Protein 3P5N (pdb70)

Foldseek 3Di:
DVVVLVVLLVVLLVVLLVQLPVWDADPPFDVLLTATLSLLSLLVLCVVDNVVSSLSNLLSSLVSCCVPVPLCNQSSVLSSQLSSQLSVQLCVFCVDPDHDVRNLVSLVVSLVRSLVVSLVVCVVRVVVVVVSHVVNSVSVNVSSNCNSVVSSVVSVVVVVVCVPVVPD/DVVVLVVLLVVLLVVLLVQLPVWDADPPFDVLLTATLSLLSLLVLCVVDNVVSSLSNLLSSLVSCCVPVPLCNQSSVLSSLLSSQLSVQLCVFCVDPDHDVRNLVSLVVSLVRSLVVSLVVCVVRVVVVVVSHVVNSVSVNVSSNCNSVVSSVVSVVVVVVCVVVVPD

CATH classification: 1.10.1760.20

B-factor: mean 142.7, std 32.67, range [78.7, 247.48]

Solvent-accessible surface area: 16972 Å² total; per-residue (Å²): 109,122,53,129,49,8,46,57,0,0,32,29,0,0,41,0,0,32,38,4,85,96,81,88,64,28,82,210,29,27,89,79,24,36,14,10,58,0,5,6,5,1,3,40,0,0,16,91,65,17,32,83,0,0,40,11,0,0,53,0,0,6,69,1,16,77,104,109,33,94,61,41,56,18,20,14,107,28,30,35,40,3,4,10,20,4,1,79,30,0,64,49,44,48,130,104,143,185,54,96,185,13,10,80,51,0,3,98,70,0,15,89,35,1,15,99,49,12,22,106,69,8,99,165,30,31,88,70,47,193,64,63,81,96,141,62,23,72,6,0,48,45,16,1,80,61,6,0,84,42,2,10,88,40,0,52,86,77,69,129,107,96,28,77,179,132,141,76,111,122,50,130,51,7,42,55,0,0,29,30,0,0,40,0,0,31,39,5,86,98,82,89,66,28,82,210,29,28,90,82,25,36,14,10,57,0,5,5,5,2,2,41,0,0,16,92,67,18,33,84,0,0,39,13,0,0,54,0,0,5,70,1,16,79,105,112,33,95,60,40,56,19,21,14,108,26,31,35,38,4,4,10,20,4,1,79,28,0,64,49,44,48,131,102,144,186,54,96,186,13,10,81,51,0,3,96,68,0,15,91,35,1,14,100,49,12,21,105,67,8,97,164,28,31,87,69,46,192,66,63,82,96,140,62,24,73,7,0,50,46,15,2,78,61,6,0,81,42,2,10,88,40,0,53,86,77,68,131,107,97,28,76,177,134,143,76

Radius of gyration: 22.55 Å; Cα contacts (8 Å, |Δi|>4): 469; chains: 2; bounding box: 43×51×61 Å

Structure (mmCIF, N/CA/C/O backbone):
data_3P5N
#
_entry.id   3P5N
#
_cell.length_a   50.434
_cell.length_b   94.244
_cell.length_c   115.402
_cell.angle_alpha   90.000
_cell.angle_beta   90.000
_cell.angle_gamma   90.000
#
_symmetry.space_group_name_H-M   'P 21 21 21'
#
loop_
_entity.id
_entity.type
_entity.pdbx_description
1 polymer 'Riboflavin uptake protein'
2 non-polymer RIBOFLAVIN
#
loop_
_atom_site.group_PDB
_atom_site.id
_atom_site.type_symbol
_atom_site.label_atom_id
_atom_site.label_alt_id
_atom_site.label_comp_id
_atom_site.label_asym_id
_atom_site.label_entity_id
_atom_site.label_seq_id
_atom_site.pdbx_PDB_ins_code
_atom_site.Cartn_x
_atom_site.Cartn_y
_atom_site.Cartn_z
_atom_site.occupancy
_atom_site.B_iso_or_equiv
_atom_site.auth_seq_id
_atom_site.auth_comp_id
_atom_site.auth_asym_id
_atom_site.auth_atom_id
_atom_site.pdbx_PDB_model_num
ATOM 1 N N . GLN A 1 10 ? -10.184 -3.901 64.747 1.00 178.60 10 GLN A N 1
ATOM 2 C CA . GLN A 1 10 ? -10.316 -4.532 66.054 1.00 179.97 10 GLN A CA 1
ATOM 3 C C . GLN A 1 10 ? -9.138 -5.460 66.263 1.00 172.57 10 GLN A C 1
ATOM 4 O O . GLN A 1 10 ? -8.171 -5.117 66.945 1.00 166.72 10 GLN A O 1
ATOM 10 N N . GLN A 1 11 ? -9.225 -6.636 65.657 1.00 181.67 11 GLN A N 1
ATOM 11 C CA . GLN A 1 11 ? -8.080 -7.517 65.520 1.00 182.89 11 GLN A CA 1
ATOM 12 C C . GLN A 1 11 ? -6.977 -6.698 64.865 1.00 171.25 11 GLN A C 1
ATOM 13 O O . GLN A 1 11 ? -5.803 -6.781 65.236 1.00 156.04 11 GLN A O 1
ATOM 19 N N . ASN A 1 12 ? -7.377 -5.873 63.902 1.00 178.14 12 ASN A N 1
ATOM 20 C CA . ASN A 1 12 ? -6.442 -5.004 63.199 1.00 170.03 12 ASN A CA 1
ATOM 21 C C . ASN A 1 12 ? -5.903 -3.870 64.059 1.00 163.29 12 ASN A C 1
ATOM 22 O O . ASN A 1 12 ? -4.752 -3.482 63.908 1.00 159.70 12 ASN A O 1
ATOM 27 N N . LYS A 1 13 ? -6.721 -3.363 64.975 1.00 167.11 13 LYS A N 1
ATOM 28 C CA . LYS A 1 13 ? -6.269 -2.340 65.918 1.00 162.53 13 LYS A CA 1
ATOM 29 C C . LYS A 1 13 ? -5.173 -2.886 66.828 1.00 149.85 13 LYS A C 1
ATOM 30 O O . LYS A 1 13 ? -4.139 -2.237 67.043 1.00 139.92 13 LYS A O 1
ATOM 36 N N . ARG A 1 14 ? -5.398 -4.088 67.350 1.00 155.46 14 ARG A N 1
ATOM 37 C CA . ARG A 1 14 ? -4.386 -4.766 68.150 1.00 151.60 14 ARG A CA 1
ATOM 38 C C . ARG A 1 14 ? -3.119 -4.963 67.341 1.00 143.79 14 ARG A C 1
ATOM 39 O O . ARG A 1 14 ? -2.011 -4.739 67.827 1.00 135.81 14 ARG A O 1
ATOM 47 N N . LEU A 1 15 ? -3.289 -5.406 66.104 1.00 144.07 15 LEU A N 1
ATOM 48 C CA . LEU A 1 15 ? -2.146 -5.684 65.259 1.00 141.96 15 LEU A CA 1
ATOM 49 C C . LEU A 1 15 ? -1.342 -4.419 64.960 1.00 138.30 15 LEU A C 1
ATOM 50 O O . LE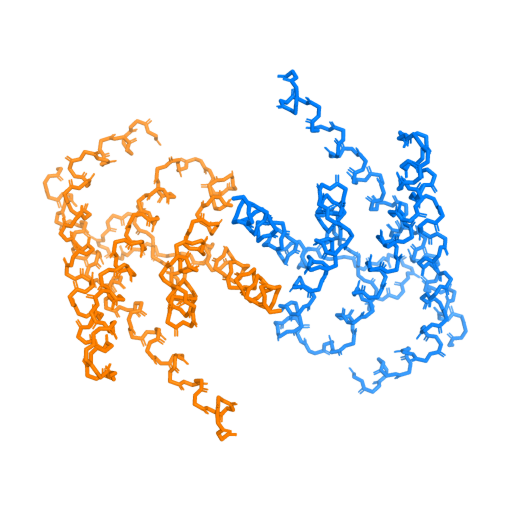U A 1 15 ? -0.114 -4.429 65.017 1.00 144.45 15 LEU A O 1
ATOM 55 N N . ILE A 1 16 ? -2.033 -3.329 64.659 1.00 132.69 16 ILE A N 1
ATOM 56 C CA . ILE A 1 16 ? -1.365 -2.065 64.391 1.00 127.94 16 ILE A CA 1
ATOM 57 C C . ILE A 1 16 ? -0.473 -1.649 65.551 1.00 127.81 16 ILE A C 1
ATOM 58 O O . ILE A 1 16 ? 0.717 -1.395 65.353 1.00 124.15 16 ILE A O 1
ATOM 63 N N . THR A 1 17 ? -1.037 -1.578 66.760 1.00 134.46 17 THR A N 1
ATOM 64 C CA . THR A 1 17 ? -0.253 -1.141 67.928 1.00 137.38 17 THR A CA 1
ATOM 65 C C . THR A 1 17 ? 0.882 -2.095 68.296 1.00 137.78 17 THR A C 1
ATOM 66 O O . THR A 1 17 ? 1.970 -1.657 68.675 1.00 130.31 17 THR A O 1
ATOM 70 N N . ILE A 1 18 ? 0.625 -3.396 68.207 1.00 141.17 18 ILE A N 1
ATOM 71 C CA . ILE A 1 18 ? 1.688 -4.369 68.403 1.00 131.94 18 ILE A CA 1
ATOM 72 C C . ILE A 1 18 ? 2.860 -3.999 67.503 1.00 128.65 18 ILE A C 1
ATOM 73 O O . ILE A 1 18 ? 4.002 -3.948 67.953 1.00 128.47 18 ILE A O 1
ATOM 78 N N . SER A 1 19 ? 2.565 -3.729 66.235 1.00 133.10 19 SER A N 1
ATOM 79 C CA . SER A 1 19 ? 3.589 -3.343 65.265 1.00 142.82 19 SER A CA 1
ATOM 80 C C . SER A 1 19 ? 4.375 -2.094 65.681 1.00 139.41 19 SER A C 1
ATOM 81 O O . SER A 1 19 ? 5.608 -2.048 65.569 1.00 132.63 19 SER A O 1
ATOM 84 N N . MET A 1 20 ? 3.667 -1.078 66.158 1.00 135.49 20 MET A N 1
ATOM 85 C CA . MET A 1 20 ? 4.339 0.147 66.567 1.00 130.99 20 MET A CA 1
ATOM 86 C C . MET A 1 20 ? 5.307 -0.144 67.699 1.00 135.50 20 MET A C 1
ATOM 87 O O . MET A 1 20 ? 6.445 0.331 67.681 1.00 139.06 20 MET A O 1
ATOM 92 N N . LEU A 1 21 ? 4.844 -0.926 68.676 1.00 134.30 21 LEU A N 1
ATOM 93 C CA . LEU A 1 21 ? 5.633 -1.256 69.866 1.00 131.76 21 LEU A CA 1
ATOM 94 C C . LEU A 1 21 ? 6.876 -2.057 69.516 1.00 132.35 21 LEU A C 1
ATOM 95 O O . LEU A 1 21 ? 7.937 -1.859 70.108 1.00 131.58 21 LEU A O 1
ATOM 100 N N . SER A 1 22 ? 6.744 -2.940 68.529 1.00 134.22 22 SER A N 1
ATOM 101 C CA . SER A 1 22 ? 7.871 -3.726 68.018 1.00 132.64 22 SER A CA 1
ATOM 102 C C . SER A 1 22 ? 8.895 -2.852 67.278 1.00 123.10 22 SER A C 1
ATOM 103 O O . SER A 1 22 ? 10.106 -3.083 67.367 1.00 109.87 22 SER A O 1
ATOM 106 N N . ALA A 1 23 ? 8.393 -1.845 66.564 1.00 121.96 23 ALA A N 1
ATOM 107 C CA . ALA A 1 23 ? 9.235 -0.900 65.842 1.00 120.50 23 ALA A CA 1
ATOM 108 C C . ALA A 1 23 ? 10.106 -0.102 66.798 1.00 112.13 23 ALA A C 1
ATOM 109 O O . ALA A 1 23 ? 11.324 -0.022 66.641 1.00 111.45 23 ALA A O 1
ATOM 111 N N . ILE A 1 24 ? 9.464 0.486 67.797 1.00 113.31 24 ILE A N 1
ATOM 112 C CA . ILE A 1 24 ? 10.173 1.211 68.837 1.00 117.97 24 ILE A CA 1
ATOM 113 C C . ILE A 1 24 ? 11.157 0.313 69.588 1.00 113.01 24 ILE A C 1
ATOM 114 O O . ILE A 1 24 ? 12.264 0.727 69.909 1.00 116.61 24 ILE A O 1
ATOM 119 N N . ALA A 1 25 ? 10.752 -0.914 69.876 1.00 113.03 25 ALA A N 1
ATOM 120 C CA . ALA A 1 25 ? 11.622 -1.834 70.587 1.00 112.16 25 ALA A CA 1
ATOM 121 C C . ALA A 1 25 ? 12.851 -2.149 69.761 1.00 111.80 25 ALA A C 1
ATOM 122 O O . ALA A 1 25 ? 13.968 -2.086 70.262 1.00 118.54 25 ALA A O 1
ATOM 124 N N . PHE A 1 26 ? 12.642 -2.500 68.497 1.00 114.40 26 PHE A N 1
ATOM 125 C CA . PHE A 1 26 ? 13.746 -2.825 67.609 1.00 115.52 26 PHE A CA 1
ATOM 126 C C . PHE A 1 26 ? 14.736 -1.669 67.608 1.00 114.39 26 PHE A C 1
ATOM 127 O O . PHE A 1 26 ? 15.936 -1.862 67.772 1.00 117.31 26 PHE A O 1
ATOM 135 N N . VAL A 1 27 ? 14.219 -0.459 67.455 1.00 111.56 27 VAL A N 1
ATOM 136 C CA . VAL A 1 27 ? 15.051 0.732 67.521 1.00 106.84 27 VAL A CA 1
ATOM 137 C C . VAL A 1 27 ? 15.917 0.779 68.791 1.00 107.79 27 VAL A C 1
ATOM 138 O O . VAL A 1 27 ? 17.141 0.752 68.718 1.00 105.02 27 VAL A O 1
ATOM 142 N N . LEU A 1 28 ? 15.266 0.834 69.949 1.00 113.42 28 LEU A N 1
ATOM 143 C CA . LEU A 1 28 ? 15.940 0.834 71.249 1.00 116.47 28 LEU A CA 1
ATOM 144 C C . LEU A 1 28 ? 16.875 -0.342 71.420 1.00 120.46 28 LEU A C 1
ATOM 145 O O . LEU A 1 28 ? 17.567 -0.439 72.429 1.00 128.03 28 LEU A O 1
ATOM 150 N N . THR A 1 29 ? 16.846 -1.263 70.468 1.00 117.39 29 THR A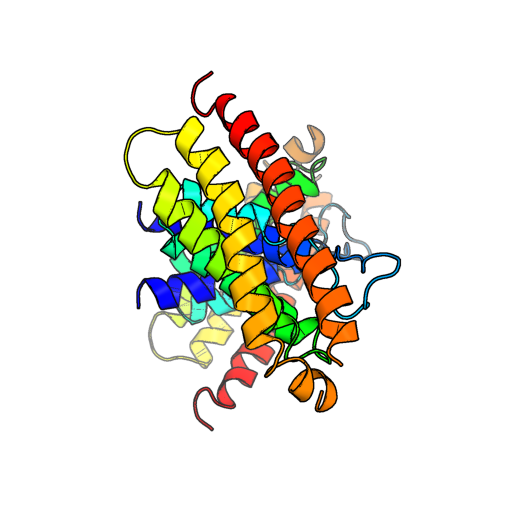 N 1
ATOM 151 C CA . THR A 1 29 ? 17.665 -2.452 70.545 1.00 111.13 29 THR A CA 1
ATOM 152 C C . THR A 1 29 ? 19.110 -2.053 70.420 1.00 116.28 29 THR A C 1
ATOM 153 O O . THR A 1 29 ? 19.985 -2.690 71.004 1.00 115.84 29 THR A O 1
ATOM 157 N N . PHE A 1 30 ? 19.344 -0.979 69.667 1.00 126.77 30 PHE A N 1
ATOM 158 C CA . PHE A 1 30 ? 20.693 -0.530 69.307 1.00 132.84 30 PHE A CA 1
ATOM 159 C C . PHE A 1 30 ? 21.287 0.454 70.292 1.00 123.61 30 PHE A C 1
ATOM 160 O O . PHE A 1 30 ? 22.500 0.621 70.352 1.00 130.57 30 PHE A O 1
ATOM 168 N N . ILE A 1 31 ? 20.420 1.132 71.032 1.00 115.47 31 ILE A N 1
ATOM 169 C CA . ILE A 1 31 ? 20.838 1.941 72.169 1.00 118.76 31 ILE A CA 1
ATOM 170 C C . ILE A 1 31 ? 21.085 1.067 73.401 1.00 129.91 31 ILE A C 1
ATOM 171 O O . ILE A 1 31 ? 20.289 1.078 74.346 1.00 124.81 31 ILE A O 1
ATOM 176 N N . LYS A 1 32 ? 22.174 0.293 73.355 1.00 137.71 32 LYS A N 1
ATOM 177 C CA . LYS A 1 32 ? 22.582 -0.621 74.424 1.00 125.20 32 LYS A CA 1
ATOM 178 C C . LYS A 1 32 ? 23.879 -0.113 75.012 1.00 129.86 32 LYS A C 1
ATOM 179 O O . LYS A 1 32 ? 24.637 0.555 74.312 1.00 142.89 32 LYS A O 1
ATOM 185 N N . PHE A 1 33 ? 24.147 -0.426 76.280 1.00 133.62 33 PHE A N 1
ATOM 186 C CA . PHE A 1 33 ? 25.356 0.084 76.951 1.00 146.87 33 PHE A CA 1
ATOM 187 C C . PHE A 1 33 ? 25.859 -0.724 78.151 1.00 136.97 33 PHE A C 1
ATOM 188 O O . PHE A 1 33 ? 25.487 -0.445 79.289 1.00 135.20 33 PHE A O 1
ATOM 196 N N . PRO A 1 34 ? 26.765 -1.678 77.893 1.00 133.08 34 PRO A N 1
ATOM 197 C CA . PRO A 1 34 ? 27.273 -2.655 78.859 1.00 138.59 34 PRO A CA 1
ATOM 198 C C . PRO A 1 34 ? 27.484 -2.036 80.219 1.00 144.12 34 PRO A C 1
ATOM 199 O O . PRO A 1 34 ? 27.700 -0.826 80.321 1.00 145.14 34 PRO A O 1
ATOM 203 N N . ILE A 1 35 ? 27.416 -2.865 81.252 1.00 146.03 35 ILE A N 1
ATOM 204 C CA . ILE A 1 35 ? 27.435 -2.367 82.617 1.00 149.93 35 ILE A CA 1
ATOM 205 C C . ILE A 1 35 ? 28.850 -2.335 83.159 1.00 153.92 35 ILE A C 1
ATOM 206 O O . ILE A 1 35 ? 29.595 -3.302 83.008 1.00 160.09 35 ILE A O 1
ATOM 211 N N . PRO A 1 36 ? 29.226 -1.206 83.779 1.00 148.84 36 PRO A N 1
ATOM 212 C CA . PRO A 1 36 ? 30.552 -1.044 84.377 1.00 146.83 36 PRO A CA 1
ATOM 213 C C . PRO A 1 36 ? 30.835 -2.189 85.334 1.00 152.16 36 PRO A C 1
ATOM 214 O O . PRO A 1 36 ? 29.942 -2.606 86.072 1.00 157.20 36 PRO A O 1
ATOM 218 N N . PHE A 1 37 ? 32.061 -2.695 85.319 1.00 156.05 37 PHE A N 1
ATOM 219 C CA . PHE A 1 37 ? 32.474 -3.718 86.273 1.00 158.48 37 PHE A CA 1
ATOM 220 C C . PHE A 1 37 ? 31.814 -5.055 85.987 1.00 144.55 37 PHE A C 1
ATOM 221 O O . PHE A 1 37 ? 32.158 -6.063 86.586 1.00 153.67 37 PHE A O 1
ATOM 229 N N . LEU A 1 38 ? 30.852 -5.062 85.079 1.00 143.61 38 LEU A N 1
ATOM 230 C CA . LEU A 1 38 ? 30.196 -6.304 84.711 1.00 146.25 38 LEU A CA 1
ATOM 231 C C . LEU A 1 38 ? 30.488 -6.628 83.259 1.00 148.31 38 LEU A C 1
ATOM 232 O O . LEU A 1 38 ? 30.715 -5.727 82.453 1.00 152.59 38 LEU A O 1
ATOM 237 N N . PRO A 1 39 ? 30.489 -7.924 82.925 1.00 147.80 39 PRO A N 1
ATOM 238 C CA . PRO A 1 39 ? 30.669 -8.418 81.559 1.00 151.45 39 PRO A CA 1
ATOM 239 C C . PRO A 1 39 ? 29.951 -7.545 80.527 1.00 158.37 39 PRO A C 1
ATOM 240 O O . PRO A 1 39 ? 28.947 -6.903 80.860 1.00 159.56 39 PRO A O 1
ATOM 244 N N . PRO A 1 40 ? 30.483 -7.500 79.290 1.00 157.03 40 PRO A N 1
ATOM 245 C CA . PRO A 1 40 ? 30.016 -6.627 78.203 1.00 157.63 40 PRO A CA 1
ATOM 246 C C . PRO A 1 40 ? 29.142 -7.302 77.141 1.00 155.09 40 PRO A C 1
ATOM 247 O O . PRO A 1 40 ? 28.661 -6.615 76.234 1.00 157.38 40 PRO A O 1
ATOM 251 N N . TYR A 1 41 ? 28.953 -8.615 77.230 1.00 148.04 41 TYR A N 1
ATOM 252 C CA . TYR A 1 41 ? 27.972 -9.277 76.377 1.00 155.17 41 TYR A CA 1
ATOM 253 C C . TYR A 1 41 ? 26.585 -9.026 76.942 1.00 155.78 41 TYR A C 1
ATOM 254 O O . TYR A 1 41 ? 25.573 -9.250 76.276 1.00 156.85 41 TYR A O 1
ATOM 263 N N . LEU A 1 42 ? 26.562 -8.560 78.187 1.00 148.78 42 LEU A N 1
ATOM 264 C CA . LEU A 1 42 ? 25.344 -8.118 78.846 1.00 142.44 42 LEU A CA 1
ATOM 265 C C . LEU A 1 42 ? 25.250 -6.602 78.682 1.00 138.41 42 LEU A C 1
ATOM 266 O O . LEU A 1 42 ? 25.961 -5.855 79.355 1.00 131.98 42 LEU A O 1
ATOM 271 N N . THR A 1 43 ? 24.378 -6.150 77.786 1.00 139.52 43 THR A N 1
ATOM 272 C CA . THR A 1 43 ? 24.402 -4.755 77.352 1.00 134.39 43 THR A CA 1
ATOM 273 C C . THR A 1 43 ? 23.336 -3.836 77.962 1.00 140.71 43 THR A C 1
ATOM 274 O O . THR A 1 43 ? 23.647 -2.698 78.306 1.00 143.03 43 THR A O 1
ATOM 278 N N . LEU A 1 44 ? 22.090 -4.305 78.068 1.00 140.87 44 LEU A N 1
ATOM 279 C CA . LEU A 1 44 ? 21.016 -3.524 78.711 1.00 136.02 44 LEU A CA 1
ATOM 280 C C . LEU A 1 44 ? 20.382 -2.401 77.870 1.00 135.02 44 LEU A C 1
ATOM 281 O O . LEU A 1 44 ? 21.018 -1.393 77.572 1.00 132.60 44 LEU A O 1
ATOM 286 N N . ASP A 1 45 ? 19.105 -2.566 77.536 1.00 139.54 45 ASP A N 1
ATOM 287 C CA . ASP A 1 45 ? 18.351 -1.585 76.748 1.00 132.62 45 ASP 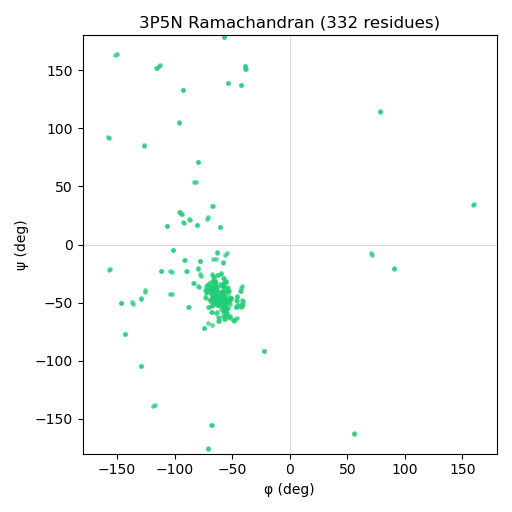A CA 1
ATOM 288 C C . ASP A 1 45 ? 16.857 -1.595 77.113 1.00 146.12 45 ASP A C 1
ATOM 289 O O . ASP A 1 45 ? 16.350 -2.534 77.743 1.00 147.06 45 ASP A O 1
ATOM 294 N N . PHE A 1 46 ? 16.144 -0.551 76.718 1.00 139.50 46 PHE A N 1
ATOM 295 C CA . PHE A 1 46 ? 14.727 -0.481 77.033 1.00 128.58 46 PHE A CA 1
ATOM 296 C C . PHE A 1 46 ? 13.916 -1.031 75.879 1.00 130.05 46 PHE A C 1
ATOM 297 O O . PHE A 1 46 ? 12.769 -0.653 75.666 1.00 120.18 46 PHE A O 1
ATOM 305 N N . SER A 1 47 ? 14.544 -1.919 75.121 1.00 133.98 47 SER A N 1
ATOM 306 C CA . SER A 1 47 ? 13.856 -2.690 74.106 1.00 127.62 47 SER A CA 1
ATOM 307 C C . SER A 1 47 ? 12.805 -3.567 74.791 1.00 129.31 47 SER A C 1
ATOM 308 O O . SER A 1 47 ? 11.993 -4.222 74.133 1.00 122.71 47 SER A O 1
ATOM 311 N N . ASP A 1 48 ? 12.823 -3.566 76.122 1.00 123.49 48 ASP A N 1
ATOM 312 C CA . ASP A 1 48 ? 11.934 -4.417 76.895 1.00 108.30 48 ASP A CA 1
ATOM 313 C C . ASP A 1 48 ? 10.764 -3.677 77.507 1.00 105.54 48 ASP A C 1
ATOM 314 O O . ASP A 1 48 ? 9.750 -4.284 77.802 1.00 112.42 48 ASP A O 1
ATOM 319 N N . VAL A 1 49 ? 10.889 -2.366 77.687 1.00 113.55 49 VAL A N 1
ATOM 320 C CA . VAL A 1 49 ? 9.776 -1.563 78.203 1.00 107.45 49 VAL A CA 1
ATOM 321 C C . VAL A 1 49 ? 8.527 -1.605 77.314 1.00 109.22 49 VAL A C 1
ATOM 322 O O . VAL A 1 49 ? 7.425 -1.800 77.827 1.00 115.28 49 VAL A O 1
ATOM 326 N N . PRO A 1 50 ? 8.684 -1.425 75.987 1.00 104.78 50 PRO A N 1
ATOM 327 C CA . PRO A 1 50 ? 7.520 -1.545 75.104 1.00 105.22 50 PRO A CA 1
ATOM 328 C C . PRO A 1 50 ? 6.971 -2.975 75.074 1.00 110.37 50 PRO A C 1
ATOM 329 O O . PRO A 1 50 ? 5.770 -3.168 74.911 1.00 115.32 50 PRO A O 1
ATOM 333 N N . SER A 1 51 ? 7.832 -3.969 75.236 1.00 108.98 51 SER A N 1
ATOM 334 C CA . SER A 1 51 ? 7.354 -5.331 75.418 1.00 106.53 51 SER A CA 1
ATOM 335 C C . SER A 1 51 ? 6.315 -5.323 76.535 1.00 104.85 51 SER A C 1
ATOM 336 O O . SER A 1 51 ? 5.241 -5.885 76.388 1.00 112.29 51 SER A O 1
ATOM 339 N N . LEU A 1 52 ? 6.626 -4.638 77.634 1.00 108.37 52 LEU A N 1
ATOM 340 C CA . LEU A 1 52 ? 5.757 -4.587 78.813 1.00 99.12 52 LEU A CA 1
ATOM 341 C C . LEU A 1 52 ? 4.485 -3.783 78.638 1.00 104.92 52 LEU A C 1
ATOM 342 O O . LEU A 1 52 ? 3.441 -4.168 79.144 1.00 113.73 52 LEU A O 1
ATOM 347 N N . LEU A 1 53 ? 4.565 -2.655 77.950 1.00 104.46 53 LEU A N 1
ATOM 348 C CA . LEU A 1 53 ? 3.354 -1.916 77.612 1.00 108.54 53 LEU A CA 1
ATOM 349 C C . LEU A 1 53 ? 2.438 -2.808 76.762 1.00 111.98 53 LEU A C 1
ATOM 350 O O . LEU A 1 53 ? 1.225 -2.867 76.966 1.00 117.27 53 LEU A O 1
ATOM 355 N N . ALA A 1 54 ? 3.033 -3.525 75.820 1.00 113.26 54 ALA A N 1
ATOM 356 C CA . ALA A 1 54 ? 2.292 -4.484 75.024 1.00 115.20 54 ALA A CA 1
ATOM 357 C C . ALA A 1 54 ? 1.547 -5.479 75.906 1.00 123.11 54 ALA A C 1
ATOM 358 O O . ALA A 1 54 ? 0.372 -5.740 75.676 1.00 132.66 54 ALA A O 1
ATOM 360 N N . THR A 1 55 ? 2.223 -6.043 76.907 1.00 118.79 55 THR A N 1
ATOM 361 C CA . THR A 1 55 ? 1.605 -7.082 77.728 1.00 117.19 55 THR A CA 1
ATOM 362 C C . THR A 1 55 ? 0.544 -6.553 78.688 1.00 119.71 55 THR A C 1
ATOM 363 O O . THR A 1 55 ? -0.477 -7.195 78.891 1.00 126.24 55 THR A O 1
ATOM 367 N N . PHE A 1 56 ? 0.779 -5.388 79.279 1.00 119.98 56 PHE A N 1
ATOM 368 C CA . PHE A 1 56 ? -0.226 -4.783 80.154 1.00 128.75 56 PHE A CA 1
ATOM 369 C C . PHE A 1 56 ? -1.212 -3.915 79.373 1.00 132.90 56 PHE A C 1
ATOM 370 O O . PHE A 1 56 ? -1.844 -3.016 79.927 1.00 138.41 56 PHE A O 1
ATOM 378 N N . THR A 1 57 ? -1.323 -4.182 78.075 1.00 130.96 57 THR A N 1
ATOM 379 C CA . THR A 1 57 ? -2.386 -3.596 77.260 1.00 135.71 57 THR A CA 1
ATOM 380 C C . THR A 1 57 ? -3.179 -4.694 76.536 1.00 143.15 57 THR A C 1
ATOM 381 O O . THR A 1 57 ? -4.407 -4.637 76.449 1.00 153.98 57 THR A O 1
ATOM 385 N N . PHE A 1 58 ? -2.473 -5.697 76.029 1.00 137.89 58 PHE A N 1
ATOM 386 C CA . PHE A 1 58 ? -3.118 -6.841 75.401 1.00 139.54 58 PHE A CA 1
ATOM 387 C C . PHE A 1 58 ? -2.792 -8.092 76.186 1.00 142.58 58 PHE A C 1
ATOM 388 O O . PHE A 1 58 ? -2.806 -8.065 77.414 1.00 144.18 58 PHE A O 1
ATOM 396 N N . GLY A 1 59 ? -2.506 -9.189 75.498 1.00 147.68 59 GLY A N 1
ATOM 397 C CA . GLY A 1 59 ? -2.167 -10.410 76.202 1.00 148.31 59 GLY A CA 1
ATOM 398 C C . GLY A 1 59 ? -0.805 -10.322 76.867 1.00 136.14 59 GLY A C 1
ATOM 399 O O . GLY A 1 59 ? -0.177 -9.266 76.878 1.00 130.37 59 GLY A O 1
ATOM 400 N N . PRO A 1 60 ? -0.360 -11.428 77.473 1.00 135.71 60 PRO A N 1
ATOM 401 C CA . PRO A 1 60 ? 1.080 -11.623 77.615 1.00 137.27 60 PRO A CA 1
ATOM 402 C C . PRO A 1 60 ? 1.594 -12.133 76.265 1.00 142.34 60 PRO A C 1
ATOM 403 O O . PRO A 1 60 ? 2.781 -12.024 75.972 1.00 135.19 60 PRO A O 1
ATOM 407 N N . VAL A 1 61 ? 0.684 -12.673 75.451 1.00 147.18 61 VAL A N 1
ATOM 408 C CA . VAL A 1 61 ? 0.992 -13.119 74.091 1.00 135.56 61 VAL A CA 1
ATOM 409 C C . VAL A 1 61 ? 1.349 -11.936 73.202 1.00 131.23 61 VAL A C 1
ATOM 410 O O . VAL A 1 61 ? 2.290 -12.008 72.413 1.00 124.66 61 VAL A O 1
ATOM 414 N N . ALA A 1 62 ? 0.595 -10.849 73.344 1.00 133.85 62 ALA A N 1
ATOM 415 C CA . ALA A 1 62 ? 0.940 -9.581 72.717 1.00 130.28 62 ALA A CA 1
ATOM 416 C C . ALA A 1 62 ? 2.339 -9.151 73.166 1.00 129.04 62 ALA A C 1
ATOM 417 O O . ALA A 1 62 ? 3.183 -8.748 72.352 1.00 133.07 62 ALA A O 1
ATOM 419 N N . GLY A 1 63 ? 2.595 -9.270 74.465 1.00 122.81 63 GLY A N 1
ATOM 420 C CA . GLY A 1 63 ? 3.916 -9.002 75.000 1.00 117.54 63 GLY A CA 1
ATOM 421 C C . GLY A 1 63 ? 5.004 -9.835 74.343 1.00 117.03 63 GLY A C 1
ATOM 422 O O . GLY A 1 63 ? 6.007 -9.294 73.883 1.00 120.27 63 GLY A O 1
ATOM 423 N N . ILE A 1 64 ? 4.806 -11.146 74.286 1.00 116.65 64 ILE A N 1
ATOM 424 C CA . ILE A 1 64 ? 5.831 -12.029 73.763 1.00 114.49 64 ILE A CA 1
ATOM 425 C C . ILE A 1 64 ? 6.106 -11.738 72.310 1.00 111.38 64 ILE A C 1
ATOM 426 O O . ILE A 1 64 ? 7.250 -11.795 71.878 1.00 119.14 64 ILE A O 1
ATOM 431 N N . ILE A 1 65 ? 5.058 -11.440 71.551 1.00 110.86 65 ILE A N 1
ATOM 432 C CA . ILE A 1 65 ? 5.238 -11.077 70.152 1.00 117.92 65 ILE A CA 1
ATOM 433 C C . ILE A 1 65 ? 6.238 -9.945 70.061 1.00 117.43 65 ILE A C 1
ATOM 434 O O . ILE A 1 65 ? 7.120 -9.968 69.209 1.00 120.28 65 ILE A O 1
ATOM 439 N N . VAL A 1 66 ? 6.113 -8.961 70.947 1.00 116.09 66 VAL A N 1
ATOM 440 C CA . VAL A 1 66 ? 7.022 -7.817 70.905 1.00 117.25 66 VAL A CA 1
ATOM 441 C C . VAL A 1 66 ? 8.468 -8.146 71.280 1.00 118.43 66 VAL A C 1
ATOM 442 O O . VAL A 1 66 ? 9.396 -7.763 70.567 1.00 123.35 66 VAL A O 1
ATOM 446 N N . ALA A 1 67 ? 8.668 -8.839 72.397 1.00 118.97 67 ALA A N 1
ATOM 447 C CA . ALA A 1 67 ? 10.023 -9.196 72.809 1.00 120.24 67 ALA A CA 1
ATOM 448 C C . ALA A 1 67 ? 10.664 -10.039 71.714 1.00 118.71 67 ALA A C 1
ATOM 449 O O . ALA A 1 67 ? 11.847 -9.900 71.404 1.00 121.97 67 ALA A O 1
ATOM 451 N N . LEU A 1 68 ? 9.848 -10.867 71.073 1.00 117.15 68 LEU A N 1
ATOM 452 C CA . LEU A 1 68 ? 10.326 -11.758 70.024 1.00 117.38 68 LEU A CA 1
ATOM 453 C C . LEU A 1 68 ? 10.733 -11.077 68.713 1.00 120.06 68 LEU A C 1
ATOM 454 O O . LEU A 1 68 ? 11.840 -11.301 68.226 1.00 125.54 68 LEU A O 1
ATOM 459 N N . VAL A 1 69 ? 9.838 -10.280 68.133 1.00 113.97 69 VAL A N 1
ATOM 460 C CA . VAL A 1 69 ? 10.141 -9.544 66.904 1.00 107.98 69 VAL A CA 1
ATOM 461 C C . VAL A 1 69 ? 11.358 -8.633 67.076 1.00 121.83 69 VAL A C 1
ATOM 462 O O . VAL A 1 69 ? 12.230 -8.553 66.189 1.00 129.80 69 VAL A O 1
ATOM 466 N N . LYS A 1 70 ? 11.422 -7.937 68.210 1.00 118.48 70 LYS A N 1
ATOM 467 C CA . LYS A 1 70 ? 12.566 -7.069 68.468 1.00 121.74 70 LYS A CA 1
ATOM 468 C C . LYS A 1 70 ? 13.852 -7.881 68.390 1.00 129.56 70 LYS A C 1
ATOM 469 O O . LYS A 1 70 ? 14.812 -7.473 67.728 1.00 143.13 70 LYS A O 1
ATOM 475 N N . ASN A 1 71 ? 13.862 -9.044 69.036 1.00 123.47 71 ASN A N 1
ATOM 476 C CA . ASN A 1 71 ? 15.068 -9.860 69.066 1.00 125.05 71 ASN A CA 1
ATOM 477 C C . ASN A 1 71 ? 15.478 -10.444 67.721 1.00 134.35 71 ASN A C 1
ATOM 478 O O . ASN A 1 71 ? 16.668 -10.502 67.414 1.00 146.58 71 ASN A O 1
ATOM 483 N N . LEU A 1 72 ? 14.504 -10.845 66.907 1.00 127.90 72 LEU A N 1
ATOM 484 C CA . LEU A 1 72 ? 14.806 -11.388 65.579 1.00 131.66 72 LEU A CA 1
ATOM 485 C C . LEU A 1 72 ? 15.542 -10.384 64.713 1.00 138.25 72 LEU A C 1
ATOM 486 O O . LEU A 1 72 ? 16.626 -10.665 64.168 1.00 149.26 72 LEU A O 1
ATOM 491 N N . LEU A 1 73 ? 14.925 -9.225 64.563 1.00 122.66 73 LEU A N 1
ATOM 492 C CA . LEU A 1 73 ? 15.534 -8.178 63.784 1.00 136.24 73 LEU A CA 1
ATOM 493 C C . LEU A 1 73 ? 16.952 -7.880 64.278 1.00 155.92 73 LEU A C 1
ATOM 494 O O . LEU A 1 73 ? 17.901 -7.853 63.473 1.00 162.51 73 LEU A O 1
ATOM 499 N N . ASN A 1 74 ? 17.090 -7.665 65.590 1.00 152.21 74 ASN A N 1
ATOM 500 C CA . ASN A 1 74 ? 18.401 -7.413 66.182 1.00 148.04 74 ASN A CA 1
ATOM 501 C C . ASN A 1 74 ? 19.358 -8.531 65.838 1.00 155.89 74 ASN A C 1
ATOM 502 O O . ASN A 1 74 ? 20.547 -8.284 65.693 1.00 178.56 74 ASN A O 1
ATOM 507 N N . TYR A 1 75 ? 18.842 -9.748 65.682 1.00 143.58 75 TYR A N 1
ATOM 508 C CA . TYR A 1 75 ? 19.686 -10.880 65.307 1.00 163.29 75 TYR A CA 1
ATOM 509 C C . TYR A 1 75 ? 20.344 -10.702 63.943 1.00 178.66 75 TYR A C 1
ATOM 510 O O . TYR A 1 75 ? 21.579 -10.642 63.835 1.00 185.21 75 TYR A O 1
ATOM 519 N N . LEU A 1 76 ? 19.516 -10.612 62.906 1.00 167.32 76 LEU A N 1
ATOM 520 C CA . LEU A 1 76 ? 20.033 -10.468 61.550 1.00 164.31 76 LEU A CA 1
ATOM 521 C C . LEU A 1 76 ? 21.110 -9.399 61.502 1.00 164.12 76 LEU A C 1
ATOM 522 O O . LEU A 1 76 ? 22.235 -9.652 61.068 1.00 161.14 76 LEU A O 1
ATOM 527 N N . PHE A 1 77 ? 20.757 -8.215 61.997 1.00 167.91 77 PHE A N 1
ATOM 528 C CA . PHE A 1 77 ? 21.618 -7.030 61.919 1.00 182.35 77 PHE A CA 1
ATOM 529 C C . PHE A 1 77 ? 22.832 -7.018 62.892 1.00 192.32 77 PHE A C 1
ATOM 530 O O . PHE A 1 77 ? 23.980 -7.168 62.450 1.00 193.23 77 PHE A O 1
ATOM 538 N N . SER A 1 78 ? 22.582 -6.828 64.194 1.00 193.90 78 SER A N 1
ATOM 539 C CA . SER A 1 78 ? 23.624 -6.940 65.230 1.00 194.98 78 SER A CA 1
ATOM 540 C C . SER A 1 78 ? 24.127 -8.395 65.358 1.00 195.71 78 SER A C 1
ATOM 541 O O . SER A 1 78 ? 24.467 -8.844 66.460 1.00 195.23 78 SER A O 1
ATOM 544 N N . MET A 1 79 ? 24.150 -9.124 64.235 1.00 195.44 79 MET A N 1
ATOM 545 C CA . MET A 1 79 ? 24.708 -10.479 64.173 1.00 195.55 79 MET A CA 1
ATOM 546 C C . MET A 1 79 ? 26.169 -10.455 64.642 1.00 209.29 79 MET A C 1
ATOM 547 O O . MET A 1 79 ? 26.707 -9.393 64.970 1.00 215.63 79 MET A O 1
ATOM 552 N N . GLY A 1 80 ? 26.812 -11.620 64.664 1.00 201.60 80 GLY A N 1
ATOM 553 C CA . GLY A 1 80 ? 28.103 -11.771 65.318 1.00 206.84 80 GLY A CA 1
ATOM 554 C C . GLY A 1 80 ? 27.899 -12.174 66.772 1.00 211.41 80 GLY A C 1
ATOM 555 O O . GLY A 1 80 ? 28.795 -12.723 67.425 1.00 202.36 80 GLY A O 1
ATOM 556 N N . ASP A 1 81 ? 26.702 -11.883 67.277 1.00 214.91 81 ASP A N 1
ATOM 557 C CA . ASP A 1 81 ? 26.255 -12.368 68.576 1.00 197.51 81 ASP A CA 1
ATOM 558 C C . ASP A 1 81 ? 24.917 -13.070 68.371 1.00 184.20 81 ASP A C 1
ATOM 559 O O . ASP A 1 81 ? 23.861 -12.455 68.507 1.00 173.49 81 ASP A O 1
ATOM 564 N N . PRO A 1 82 ? 24.970 -14.359 68.008 1.00 175.68 82 PRO A N 1
ATOM 565 C CA . PRO A 1 82 ? 23.830 -15.178 67.603 1.00 160.34 82 PRO A CA 1
ATOM 566 C C . PRO A 1 82 ? 23.254 -15.924 68.785 1.00 152.58 82 PRO A C 1
ATOM 567 O O . PRO A 1 82 ? 22.563 -16.922 68.609 1.00 125.31 82 PRO A O 1
ATOM 571 N N . VAL A 1 83 ? 23.567 -15.432 69.981 1.00 173.90 83 VAL A N 1
ATOM 572 C CA . VAL A 1 83 ? 23.074 -15.979 71.248 1.00 165.25 83 VAL A CA 1
ATOM 573 C C . VAL A 1 83 ? 22.479 -14.847 72.084 1.00 152.56 83 VAL A C 1
ATOM 574 O O . VAL A 1 83 ? 21.371 -14.957 72.606 1.00 138.55 83 VAL A O 1
ATOM 578 N N . GLY A 1 84 ? 23.219 -13.747 72.173 1.00 162.54 84 GLY A N 1
ATOM 579 C CA . GLY A 1 84 ? 22.762 -12.559 72.867 1.00 154.76 84 GLY A CA 1
ATOM 580 C C . GLY A 1 84 ? 21.306 -12.240 72.618 1.00 149.05 84 GLY A C 1
ATOM 581 O O . GLY A 1 84 ? 20.564 -12.001 73.565 1.00 154.84 84 GLY A O 1
ATOM 582 N N . PRO A 1 85 ? 20.901 -12.187 71.341 1.00 152.74 85 PRO A N 1
ATOM 583 C CA . PRO A 1 85 ? 19.487 -12.089 70.983 1.00 147.67 85 PRO A CA 1
ATOM 584 C C . PRO A 1 85 ? 18.633 -13.068 71.783 1.00 136.02 85 PRO A C 1
ATOM 585 O O . PRO A 1 85 ? 17.575 -12.708 72.307 1.00 132.74 85 PRO A O 1
ATOM 589 N N . PHE A 1 86 ? 19.094 -14.303 71.902 1.00 134.76 86 PHE A N 1
ATOM 590 C CA . PHE A 1 86 ? 18.276 -15.317 72.547 1.00 136.64 86 PHE A CA 1
ATOM 591 C C . PHE A 1 86 ? 18.113 -15.071 74.036 1.00 134.17 86 PHE A C 1
ATOM 592 O O . PHE A 1 86 ? 17.002 -15.144 74.555 1.00 134.39 86 PHE A O 1
ATOM 600 N N . ALA A 1 87 ? 19.224 -14.793 74.714 1.00 139.75 87 ALA A N 1
ATOM 601 C CA . ALA A 1 87 ? 19.204 -14.504 76.145 1.00 133.25 87 ALA A CA 1
ATOM 602 C C . ALA A 1 87 ? 18.318 -13.298 76.447 1.00 138.78 87 ALA A C 1
ATOM 603 O O . ALA A 1 87 ? 17.592 -13.289 77.442 1.00 141.62 87 ALA A O 1
ATOM 605 N N . ASN A 1 88 ? 18.383 -12.284 75.588 1.00 135.94 88 ASN A N 1
ATOM 606 C CA . ASN A 1 88 ? 17.557 -11.093 75.739 1.00 119.88 88 ASN A CA 1
ATOM 607 C C . ASN A 1 88 ? 16.078 -11.436 75.599 1.00 123.18 88 ASN A C 1
ATOM 608 O O . ASN A 1 88 ? 15.235 -10.920 76.333 1.00 126.45 88 ASN A O 1
ATOM 613 N N . PHE A 1 89 ? 15.759 -12.348 74.689 1.00 125.87 89 PHE A N 1
ATOM 614 C CA . PHE A 1 89 ? 14.385 -12.819 74.612 1.00 130.04 89 PHE A CA 1
ATOM 615 C C . PHE A 1 89 ? 13.950 -13.588 75.855 1.00 125.41 89 PHE A C 1
ATOM 616 O O . PHE A 1 89 ? 12.851 -13.382 76.358 1.00 129.36 89 PHE A O 1
ATOM 624 N N . LEU A 1 90 ? 14.792 -14.500 76.325 1.00 120.56 90 LEU A N 1
ATOM 625 C CA . LEU A 1 90 ? 14.430 -15.341 77.453 1.00 118.19 90 LEU A CA 1
ATOM 626 C C . LEU A 1 90 ? 14.147 -14.512 78.701 1.00 130.66 90 LEU A C 1
ATOM 627 O O . LEU A 1 90 ? 13.127 -14.708 79.366 1.00 134.20 90 LEU A O 1
ATOM 632 N N . ALA A 1 91 ? 15.052 -13.592 79.023 1.00 132.22 91 ALA A N 1
ATOM 633 C CA . ALA A 1 91 ? 14.828 -12.659 80.123 1.00 121.15 91 ALA A CA 1
ATOM 634 C C . ALA A 1 91 ? 13.528 -11.887 79.898 1.00 117.91 91 ALA A C 1
ATOM 635 O O . ALA A 1 91 ? 12.638 -11.892 80.740 1.00 119.40 91 ALA A O 1
ATOM 637 N N . GLY A 1 92 ? 13.415 -11.216 78.761 1.00 117.41 92 GLY A N 1
ATOM 638 C CA . GLY A 1 92 ? 12.198 -10.493 78.463 1.00 126.35 92 GLY A CA 1
ATOM 639 C C . GLY A 1 92 ? 10.940 -11.302 78.738 1.00 125.91 92 GLY A C 1
ATOM 640 O O . GLY A 1 92 ? 10.044 -10.845 79.441 1.00 128.20 92 GLY A O 1
ATOM 641 N N . ALA A 1 93 ? 10.873 -12.512 78.197 1.00 120.53 93 ALA A N 1
ATOM 642 C CA . ALA A 1 93 ? 9.656 -13.305 78.268 1.00 110.86 93 ALA A CA 1
ATOM 643 C C . ALA A 1 93 ? 9.420 -13.876 79.657 1.00 116.43 93 ALA A C 1
ATOM 644 O O . ALA A 1 93 ? 8.311 -13.816 80.163 1.00 120.68 93 ALA A O 1
ATOM 646 N N . SER A 1 94 ? 10.447 -14.429 80.285 1.00 115.68 94 SER A N 1
ATOM 647 C CA . SER A 1 94 ? 10.262 -14.962 81.630 1.00 124.33 94 SER A CA 1
ATOM 648 C C . SER A 1 94 ? 9.721 -13.874 82.555 1.00 117.24 94 SER A C 1
ATOM 649 O O . SER A 1 94 ? 8.711 -14.050 83.233 1.00 120.93 94 SER A O 1
ATOM 652 N N . PHE A 1 95 ? 10.397 -12.740 82.560 1.00 113.34 95 PHE A N 1
ATOM 653 C CA . PHE A 1 95 ? 9.999 -11.623 83.390 1.00 111.33 95 PHE A CA 1
ATOM 654 C C . PHE A 1 95 ? 8.600 -11.114 83.044 1.00 110.74 95 PHE A C 1
ATOM 655 O O . PHE A 1 95 ? 7.762 -10.957 83.920 1.00 112.75 95 PHE A O 1
ATOM 663 N N . LEU A 1 96 ? 8.339 -10.840 81.774 1.00 115.98 96 LEU A N 1
ATOM 664 C CA . LEU A 1 96 ? 7.043 -10.277 81.401 1.00 119.53 96 LEU A CA 1
ATOM 665 C C . LEU A 1 96 ? 5.939 -11.285 81.692 1.00 122.24 96 LEU A C 1
ATOM 666 O O . LEU A 1 96 ? 4.830 -10.918 82.069 1.00 130.60 96 LEU A O 1
ATOM 671 N N . LEU A 1 97 ? 6.265 -12.565 81.573 1.00 120.98 97 LEU A N 1
ATOM 672 C CA . LEU A 1 97 ? 5.281 -13.613 81.795 1.00 120.46 97 LEU A CA 1
ATOM 673 C C . LEU A 1 97 ? 4.862 -13.683 83.244 1.00 125.54 97 LEU A C 1
ATOM 674 O O . LEU A 1 97 ? 3.674 -13.645 83.543 1.00 132.38 97 LEU A O 1
ATOM 679 N N . THR A 1 98 ? 5.833 -13.783 84.148 1.00 123.01 98 THR A N 1
ATOM 680 C CA . THR A 1 98 ? 5.505 -13.906 85.560 1.00 117.52 98 THR A CA 1
ATOM 681 C C . THR A 1 98 ? 4.888 -12.614 86.078 1.00 115.27 98 THR A C 1
ATOM 682 O O . THR A 1 98 ? 3.924 -12.646 86.834 1.00 129.68 98 THR A O 1
ATOM 686 N N . ALA A 1 99 ? 5.421 -11.477 85.650 1.00 113.57 99 ALA A N 1
ATOM 687 C CA . ALA A 1 99 ? 4.883 -10.182 86.070 1.00 121.79 99 ALA A CA 1
ATOM 688 C C . ALA A 1 99 ? 3.415 -10.038 85.686 1.00 126.34 99 ALA A C 1
ATOM 689 O O . ALA A 1 99 ? 2.617 -9.436 86.401 1.00 134.42 99 ALA A O 1
ATOM 691 N N . TYR A 1 100 ? 3.046 -10.607 84.551 1.00 130.95 100 TYR A N 1
ATOM 692 C CA . TYR A 1 100 ? 1.648 -10.622 84.183 1.00 130.14 100 TYR A CA 1
ATOM 693 C C . TYR A 1 100 ? 0.925 -11.702 84.953 1.00 140.32 100 TYR A C 1
ATOM 694 O O . TYR A 1 100 ? -0.221 -11.525 85.337 1.00 152.31 100 TYR A O 1
ATOM 703 N N . ALA A 1 101 ? 1.601 -12.827 85.164 1.00 138.02 101 ALA A N 1
ATOM 704 C CA . ALA A 1 101 ? 1.055 -13.927 85.947 1.00 134.49 101 ALA A CA 1
ATOM 705 C C . ALA A 1 101 ? 1.006 -13.553 87.426 1.00 128.47 101 ALA A C 1
ATOM 706 O O . ALA A 1 101 ? 1.017 -14.422 88.290 1.00 146.00 101 ALA A O 1
ATOM 708 N N . ILE A 1 102 ? 0.973 -12.254 87.708 1.00 124.31 102 ILE A N 1
ATOM 709 C CA . ILE A 1 102 ? 0.788 -11.749 89.070 1.00 131.09 102 ILE A CA 1
ATOM 710 C C . ILE A 1 102 ? -0.185 -10.572 89.072 1.00 134.73 102 ILE A C 1
ATOM 711 O O . ILE A 1 102 ? -1.119 -10.541 89.858 1.00 145.11 102 ILE A O 1
ATOM 716 N N . TYR A 1 103 ? 0.036 -9.605 88.189 1.00 140.58 103 TYR A N 1
ATOM 717 C CA . TYR A 1 103 ? -0.911 -8.509 88.013 1.00 141.73 103 TYR A CA 1
ATOM 718 C C . TYR A 1 103 ? -2.213 -9.031 87.425 1.00 162.26 103 TYR A C 1
ATOM 719 O O . TYR A 1 103 ? -3.220 -8.325 87.407 1.00 172.29 103 TYR A O 1
ATOM 728 N N . LYS A 1 104 ? -2.180 -10.273 86.945 1.00 166.73 104 LYS A N 1
ATOM 729 C CA . LYS A 1 104 ? -3.353 -10.939 86.373 1.00 170.61 104 LYS A CA 1
ATOM 730 C C . LYS A 1 104 ? -4.477 -11.085 87.398 1.00 193.43 104 LYS A C 1
ATOM 731 O O . LYS A 1 104 ? -5.617 -10.694 87.141 1.00 194.63 104 LYS A O 1
ATOM 737 N N . ASN A 1 105 ? -4.137 -11.651 88.558 1.00 201.45 105 ASN A N 1
ATOM 738 C CA . ASN A 1 105 ? -5.107 -11.991 89.599 1.00 210.70 105 ASN A CA 1
ATOM 739 C C . ASN A 1 105 ? -5.732 -10.760 90.254 1.00 219.90 105 ASN A C 1
ATOM 740 O O . ASN A 1 105 ? -5.781 -9.681 89.653 1.00 208.26 105 ASN A O 1
ATOM 745 N N . LYS A 1 106 ? -6.199 -10.931 91.490 1.00 242.70 106 LYS A N 1
ATOM 746 C CA . LYS A 1 106 ? -6.934 -9.889 92.209 1.00 247.48 106 LYS A CA 1
ATOM 747 C C . LYS A 1 106 ? -6.324 -8.485 92.044 1.00 245.20 106 LYS A C 1
ATOM 748 O O . LYS A 1 106 ? -5.099 -8.309 92.077 1.00 232.38 106 LYS A O 1
ATOM 754 N N . ARG A 1 107 ? -7.204 -7.505 91.842 1.00 246.59 107 ARG A N 1
ATOM 755 C CA . ARG A 1 107 ? -6.858 -6.079 91.833 1.00 234.84 107 ARG A CA 1
ATOM 756 C C . ARG A 1 107 ? -5.748 -5.654 90.847 1.00 204.68 107 ARG A C 1
ATOM 757 O O . ARG A 1 107 ? -5.420 -6.371 89.895 1.00 180.81 107 ARG A O 1
ATOM 765 N N . SER A 1 108 ? -5.188 -4.472 91.089 1.00 191.12 108 SER A N 1
ATOM 766 C CA . SER A 1 108 ? -4.260 -3.857 90.156 1.00 169.96 108 SER A CA 1
ATOM 767 C C . SER A 1 108 ? -2.965 -3.406 90.799 1.00 153.89 108 SER A C 1
ATOM 768 O O . SER A 1 108 ? -2.096 -4.210 91.076 1.00 141.98 108 SER A O 1
ATOM 771 N N . THR A 1 109 ? -2.841 -2.098 91.003 1.00 162.51 109 THR A N 1
ATOM 772 C CA . THR A 1 109 ? -1.544 -1.443 91.220 1.00 158.75 109 THR A CA 1
ATOM 773 C C . THR A 1 109 ? -0.590 -2.099 92.208 1.00 149.33 109 THR A C 1
ATOM 774 O O . THR A 1 109 ? 0.600 -2.244 91.922 1.00 137.72 109 THR A O 1
ATOM 778 N N . LYS A 1 110 ? -1.102 -2.460 93.379 1.00 156.39 110 LYS A N 1
ATOM 779 C CA . LYS A 1 110 ? -0.303 -3.181 94.357 1.00 152.58 110 LYS A CA 1
ATOM 780 C C . LYS A 1 110 ? 0.194 -4.453 93.694 1.00 138.52 110 LYS A C 1
ATOM 781 O O . LYS A 1 110 ? 1.308 -4.901 93.942 1.00 127.55 110 LYS A O 1
ATOM 787 N N . SER A 1 111 ? -0.654 -5.031 92.849 1.00 143.56 111 SER A N 1
ATOM 788 C CA . SER A 1 111 ? -0.322 -6.268 92.153 1.00 144.71 111 SER A CA 1
ATOM 789 C C . SER A 1 111 ? 0.707 -6.056 91.050 1.00 143.50 111 SER A C 1
ATOM 790 O O . SER A 1 111 ? 1.619 -6.861 90.893 1.00 137.09 111 SER A O 1
ATOM 793 N N . LEU A 1 112 ? 0.553 -4.974 90.288 1.00 149.62 112 LEU A N 1
ATOM 794 C CA . LEU A 1 112 ? 1.470 -4.662 89.190 1.00 135.39 112 LEU A CA 1
ATOM 795 C C . LEU A 1 112 ? 2.881 -4.589 89.739 1.00 129.89 112 LEU A C 1
ATOM 796 O O . LEU A 1 112 ? 3.756 -5.329 89.294 1.00 129.24 112 LEU A O 1
ATOM 801 N N . ILE A 1 113 ? 3.089 -3.718 90.725 1.00 125.55 113 ILE A N 1
ATOM 802 C CA . ILE A 1 113 ? 4.419 -3.506 91.282 1.00 114.89 113 ILE A CA 1
ATOM 803 C C . ILE A 1 113 ? 5.018 -4.773 91.873 1.00 114.52 113 ILE A C 1
ATOM 804 O O . ILE A 1 113 ? 6.184 -5.083 91.638 1.00 116.04 113 ILE A O 1
ATOM 809 N N . THR A 1 114 ? 4.236 -5.516 92.640 1.00 115.80 114 THR A N 1
ATOM 810 C CA . THR A 1 114 ? 4.758 -6.762 93.181 1.00 118.27 114 THR A CA 1
ATOM 811 C C . THR A 1 114 ? 5.026 -7.782 92.074 1.00 118.02 114 THR A C 1
ATOM 812 O O . THR A 1 114 ? 5.893 -8.649 92.208 1.00 110.92 114 THR A O 1
ATOM 816 N N . GLY A 1 115 ? 4.277 -7.660 90.981 1.00 124.17 115 GLY A N 1
ATOM 817 C CA . GLY A 1 115 ? 4.461 -8.501 89.813 1.00 122.17 115 GLY A CA 1
ATOM 818 C C . GLY A 1 115 ? 5.804 -8.212 89.186 1.00 117.19 115 GLY A C 1
ATOM 819 O O . GLY A 1 115 ? 6.499 -9.117 88.731 1.00 116.01 115 GLY A O 1
ATOM 820 N N . LEU A 1 116 ? 6.194 -6.942 89.216 1.00 119.55 116 LEU A N 1
ATOM 821 C CA . LEU A 1 116 ? 7.525 -6.550 88.761 1.00 116.46 116 LEU A CA 1
ATOM 822 C C . LEU A 1 116 ? 8.629 -7.037 89.709 1.00 108.00 116 LEU A C 1
ATOM 823 O O . LEU A 1 116 ? 9.668 -7.485 89.248 1.00 115.79 116 LEU A O 1
ATOM 828 N N . ILE A 1 117 ? 8.410 -6.989 91.020 1.00 99.09 117 ILE A N 1
ATOM 829 C CA . ILE A 1 117 ? 9.439 -7.488 91.934 1.00 104.20 117 ILE A CA 1
ATOM 830 C C . ILE A 1 117 ? 9.682 -9.000 91.802 1.00 110.10 117 ILE A C 1
ATOM 831 O O . ILE A 1 117 ? 10.824 -9.452 91.668 1.00 111.07 117 ILE A O 1
ATOM 836 N N . ILE A 1 118 ? 8.615 -9.790 91.824 1.00 113.02 118 ILE A N 1
ATOM 837 C CA . ILE A 1 118 ? 8.761 -11.225 91.602 1.00 116.35 118 ILE A CA 1
ATOM 838 C C . ILE A 1 118 ? 9.235 -11.494 90.177 1.00 115.30 118 ILE A C 1
ATOM 839 O O . ILE A 1 118 ? 9.947 -12.459 89.915 1.00 116.95 118 ILE A O 1
ATOM 844 N N . ALA A 1 119 ? 8.832 -10.626 89.262 1.00 109.81 119 ALA A N 1
ATOM 845 C CA . ALA A 1 119 ? 9.235 -10.728 87.878 1.00 110.31 119 ALA A CA 1
ATOM 846 C C . ALA A 1 119 ? 10.758 -10.704 87.724 1.00 115.59 119 ALA A C 1
ATOM 847 O O . ALA A 1 119 ? 11.332 -11.601 87.098 1.00 119.44 119 ALA A O 1
ATOM 849 N N . THR A 1 120 ? 11.415 -9.685 88.279 1.00 115.69 120 THR A N 1
ATOM 850 C CA . THR A 1 120 ? 12.875 -9.620 88.200 1.00 113.11 120 THR A CA 1
ATOM 851 C C . THR A 1 120 ? 13.513 -10.772 88.980 1.00 112.38 120 THR A C 1
ATOM 852 O O . THR A 1 120 ? 14.547 -11.293 88.589 1.00 116.42 120 THR A O 1
ATOM 856 N N . ILE A 1 121 ? 12.880 -11.208 90.058 1.00 111.87 121 ILE A N 1
ATOM 857 C CA . ILE A 1 121 ? 13.445 -12.317 90.820 1.00 115.39 121 ILE A CA 1
ATOM 858 C C . ILE A 1 121 ? 13.421 -13.625 90.010 1.00 117.61 121 ILE A C 1
ATOM 859 O O . ILE A 1 121 ? 14.419 -14.353 89.962 1.00 120.63 121 ILE A O 1
ATOM 864 N N . VAL A 1 122 ? 12.298 -13.904 89.349 1.00 110.69 122 VAL A N 1
ATOM 865 C CA . VAL A 1 122 ? 12.202 -15.044 88.442 1.00 117.39 122 VAL A CA 1
ATOM 866 C C . VAL A 1 122 ? 13.300 -14.914 87.401 1.00 122.78 122 VAL A C 1
ATOM 867 O O . VAL A 1 122 ? 14.231 -15.722 87.348 1.00 112.44 122 VAL A O 1
ATOM 871 N N . MET A 1 123 ? 13.193 -13.849 86.610 1.00 125.37 123 MET A N 1
ATOM 872 C CA . MET A 1 123 ? 14.118 -13.573 85.524 1.00 117.64 123 MET A CA 1
ATOM 873 C C . MET A 1 123 ? 15.547 -13.852 85.943 1.00 114.76 123 MET A C 1
ATOM 874 O O . MET A 1 123 ? 16.264 -14.544 85.240 1.00 128.41 123 MET A O 1
ATOM 879 N N . THR A 1 124 ? 15.955 -13.356 87.105 1.00 112.42 124 THR A N 1
ATOM 880 C CA . THR A 1 124 ? 17.336 -13.563 87.552 1.00 121.07 124 THR A CA 1
ATOM 881 C C . THR A 1 124 ? 17.632 -15.036 87.845 1.00 122.08 124 THR A C 1
ATOM 882 O O . THR A 1 124 ? 18.689 -15.550 87.486 1.00 119.18 124 THR A O 1
ATOM 886 N N . ILE A 1 125 ? 16.687 -15.720 88.478 1.00 125.57 125 ILE A N 1
ATOM 887 C CA . ILE A 1 125 ? 16.865 -17.137 88.762 1.00 131.11 125 ILE A CA 1
ATOM 888 C C . ILE A 1 125 ? 16.963 -17.964 87.483 1.00 131.35 125 ILE A C 1
ATOM 889 O O . ILE A 1 125 ? 17.963 -18.652 87.243 1.00 132.40 125 ILE A O 1
ATOM 894 N N . VAL A 1 126 ? 15.913 -17.894 86.673 1.00 122.15 126 VAL A N 1
ATOM 895 C CA . VAL A 1 126 ? 15.838 -18.677 85.461 1.00 123.18 126 VAL A CA 1
ATOM 896 C C . VAL A 1 126 ? 17.008 -18.389 84.540 1.00 116.47 126 VAL A C 1
ATOM 897 O O . VAL A 1 126 ? 17.482 -19.274 83.852 1.00 118.99 126 VAL A O 1
ATOM 901 N N . LEU A 1 127 ? 17.485 -17.152 84.530 1.00 118.91 127 LEU A N 1
ATOM 902 C CA . LEU A 1 127 ? 18.560 -16.796 83.615 1.00 121.13 127 LEU A CA 1
ATOM 903 C C . LEU A 1 127 ? 19.924 -17.126 84.145 1.00 124.27 127 LEU A C 1
ATOM 904 O O . LEU A 1 127 ? 20.795 -17.491 83.381 1.00 144.99 127 LEU A O 1
ATOM 909 N N . SER A 1 128 ? 20.125 -17.034 85.447 1.00 124.02 128 SER A N 1
ATOM 910 C CA . SER A 1 128 ? 21.389 -17.515 85.984 1.00 137.80 128 SER A CA 1
ATOM 911 C C . SER A 1 128 ? 21.476 -19.042 85.822 1.00 126.71 128 SER A C 1
ATOM 912 O O . SER A 1 128 ? 22.567 -19.596 85.707 1.00 129.55 128 SER A O 1
ATOM 915 N N . ILE A 1 129 ? 20.324 -19.708 85.783 1.00 115.14 129 ILE A N 1
ATOM 916 C CA . ILE A 1 129 ? 20.272 -21.133 85.459 1.00 117.36 129 ILE A CA 1
ATOM 917 C C . ILE A 1 129 ? 20.669 -21.400 83.994 1.00 132.81 129 ILE A C 1
ATOM 918 O O . ILE A 1 129 ? 21.732 -21.956 83.731 1.00 136.02 129 ILE A O 1
ATOM 923 N N . LEU A 1 130 ? 19.825 -20.990 83.044 1.00 135.44 130 LEU A N 1
ATOM 924 C CA . LEU A 1 130 ? 20.096 -21.207 81.625 1.00 117.54 130 LEU A CA 1
ATOM 925 C C . LEU A 1 130 ? 21.401 -20.572 81.213 1.00 123.84 130 LEU A C 1
ATOM 926 O O . LEU A 1 130 ? 21.935 -20.877 80.163 1.00 146.13 130 LEU A O 1
ATOM 931 N N . ASN A 1 131 ? 21.935 -19.690 82.039 1.00 124.73 131 ASN A N 1
ATOM 932 C CA . ASN A 1 131 ? 23.258 -19.156 81.762 1.00 137.47 131 ASN A CA 1
ATOM 933 C C . ASN A 1 131 ? 24.377 -20.126 82.110 1.00 146.45 131 ASN A C 1
ATOM 934 O O . ASN A 1 131 ? 25.428 -20.079 81.472 1.00 151.28 131 ASN A O 1
ATOM 939 N N . TYR A 1 132 ? 24.127 -21.024 83.067 1.00 147.79 132 TYR A N 1
ATOM 940 C CA . TYR A 1 132 ? 24.960 -22.225 83.227 1.00 160.47 132 TYR A CA 1
ATOM 941 C C . TYR A 1 132 ? 24.579 -23.353 82.263 1.00 166.07 132 TYR A C 1
ATOM 942 O O . TYR A 1 132 ? 24.307 -24.487 82.672 1.00 161.45 132 TYR A O 1
ATOM 951 N N . PHE A 1 133 ? 24.566 -22.977 80.983 1.00 170.00 133 PHE A N 1
ATOM 952 C CA . PHE A 1 133 ? 24.299 -23.822 79.818 1.00 163.43 133 PHE A CA 1
ATOM 953 C C . PHE A 1 133 ? 23.873 -22.911 78.653 1.00 152.84 133 PHE A C 1
ATOM 954 O O . PHE A 1 133 ? 23.015 -23.271 77.837 1.00 133.55 133 PHE A O 1
ATOM 962 N N . VAL A 1 134 ? 24.476 -21.715 78.633 1.00 151.35 134 VAL A N 1
ATOM 963 C CA . VAL A 1 134 ? 24.376 -20.731 77.544 1.00 148.35 134 VAL A CA 1
ATOM 964 C C . VAL A 1 134 ? 25.586 -19.790 77.536 1.00 155.71 134 VAL A C 1
ATOM 965 O O . VAL A 1 134 ? 25.912 -19.182 76.502 1.00 158.75 134 VAL A O 1
ATOM 969 N N . LEU A 1 135 ? 26.275 -19.682 78.671 1.00 150.58 135 LEU A N 1
ATOM 970 C CA . LEU A 1 135 ? 27.522 -18.926 78.685 1.00 161.36 135 LEU A CA 1
ATOM 971 C C . LEU A 1 135 ? 28.552 -19.678 77.840 1.00 176.22 135 LEU A C 1
ATOM 972 O O . LEU A 1 135 ? 29.341 -19.087 77.085 1.00 186.81 135 LEU A O 1
ATOM 977 N N . LEU A 1 136 ? 28.481 -21.002 77.920 1.00 170.34 136 LEU A N 1
ATOM 978 C CA . LEU A 1 136 ? 29.282 -21.893 77.076 1.00 176.53 136 LEU A CA 1
ATOM 979 C C . LEU A 1 136 ? 29.137 -21.635 75.548 1.00 174.79 136 LEU A C 1
ATOM 980 O O . LEU A 1 136 ? 30.126 -21.356 74.849 1.00 176.01 136 LEU A O 1
ATOM 985 N N . PRO A 1 137 ? 27.906 -21.729 75.011 1.00 171.04 137 PRO A N 1
ATOM 986 C CA . PRO A 1 137 ? 27.779 -21.308 73.611 1.00 168.37 137 PRO A CA 1
ATOM 987 C C . PRO A 1 137 ? 28.149 -19.841 73.279 1.00 177.67 137 PRO A C 1
ATOM 988 O O . PRO A 1 137 ? 28.482 -19.624 72.111 1.00 181.93 137 PRO A O 1
ATOM 992 N N . LEU A 1 138 ? 28.097 -18.866 74.197 1.00 171.73 138 LEU A N 1
ATOM 993 C CA . LEU A 1 138 ? 28.789 -17.615 73.850 1.00 172.04 138 LEU A CA 1
ATOM 994 C C . LEU A 1 138 ? 30.287 -17.719 74.096 1.00 179.57 138 LEU A C 1
ATOM 995 O O . LEU A 1 138 ? 30.973 -16.706 74.175 1.00 185.63 138 LEU A O 1
ATOM 1000 N N . TYR A 1 139 ? 30.797 -18.939 74.242 1.00 183.24 139 TYR A N 1
ATOM 1001 C CA . TYR A 1 139 ? 32.173 -19.170 73.802 1.00 204.37 139 TYR A CA 1
ATOM 1002 C C . TYR A 1 139 ? 32.169 -19.556 72.323 1.00 211.97 139 TYR A C 1
ATOM 1003 O O . TYR A 1 139 ? 32.870 -18.949 71.501 1.00 209.85 139 TYR A O 1
ATOM 1012 N N . GLY A 1 140 ? 31.383 -20.579 71.994 1.00 203.61 140 GLY A N 1
ATOM 1013 C CA . GLY A 1 140 ? 31.281 -21.026 70.616 1.00 194.42 140 GLY A CA 1
ATOM 1014 C C . GLY A 1 140 ? 31.203 -19.851 69.661 1.00 197.06 140 GLY A C 1
ATOM 1015 O O . GLY A 1 140 ? 31.996 -19.753 68.728 1.00 198.49 140 GLY A O 1
ATOM 1016 N N . MET A 1 141 ? 30.255 -18.950 69.907 1.00 198.24 141 MET A N 1
ATOM 1017 C CA . MET A 1 141 ? 30.105 -17.738 69.103 1.00 199.40 141 MET A CA 1
ATOM 1018 C C . MET A 1 141 ? 31.228 -16.737 69.377 1.00 186.85 141 MET A C 1
ATOM 1019 O O . MET A 1 141 ? 31.051 -15.530 69.210 1.00 175.38 141 MET A O 1
ATOM 1021 N N . LYS A 1 153 ? 34.251 -18.785 85.757 1.00 130.71 153 LYS A N 1
ATOM 1022 C CA . LYS A 1 153 ? 32.977 -19.171 85.143 1.00 148.82 153 LYS A CA 1
ATOM 1023 C C . LYS A 1 153 ? 31.808 -18.978 86.096 1.00 157.42 153 LYS A C 1
ATOM 1024 O O . LYS A 1 153 ? 30.803 -18.358 85.743 1.00 154.97 153 LYS A O 1
ATOM 1026 N N . VAL A 1 154 ? 31.947 -19.499 87.314 1.00 162.16 154 VAL A N 1
ATOM 1027 C CA . VAL A 1 154 ? 30.966 -19.257 88.376 1.00 152.48 154 VAL A CA 1
ATOM 1028 C C . VAL A 1 154 ? 31.010 -17.792 88.770 1.00 144.39 154 VAL A C 1
ATOM 1029 O O . VAL A 1 154 ? 29.973 -17.136 88.914 1.00 138.56 154 VAL A O 1
ATOM 1033 N N . ILE A 1 155 ? 32.230 -17.294 88.940 1.00 137.27 155 ILE A N 1
ATOM 1034 C CA . ILE A 1 155 ? 32.474 -15.890 89.221 1.00 141.89 155 ILE A CA 1
ATOM 1035 C C . ILE A 1 155 ? 31.840 -15.038 88.118 1.00 143.80 155 ILE A C 1
ATOM 1036 O O . ILE A 1 155 ? 31.343 -13.922 88.342 1.00 132.83 155 ILE A O 1
ATOM 1041 N N . ILE A 1 156 ? 31.826 -15.606 86.916 1.00 156.04 156 ILE A N 1
ATOM 1042 C CA . ILE A 1 156 ? 31.122 -15.022 85.778 1.00 147.37 156 ILE A CA 1
ATOM 1043 C C . ILE A 1 156 ? 29.623 -14.944 86.029 1.00 139.60 156 ILE A C 1
ATOM 1044 O O . ILE A 1 156 ? 29.004 -13.924 85.753 1.00 137.52 156 ILE A O 1
ATOM 1049 N N . VAL A 1 157 ? 29.035 -16.022 86.548 1.00 140.16 157 VAL A N 1
ATOM 1050 C CA . VAL A 1 157 ? 27.622 -15.988 86.904 1.00 127.54 157 VAL A CA 1
ATOM 1051 C C . VAL A 1 157 ? 27.350 -14.968 87.997 1.00 124.48 157 VAL A C 1
ATOM 1052 O O . VAL A 1 157 ? 26.256 -14.434 88.065 1.00 134.01 157 VAL A O 1
ATOM 1056 N N . SER A 1 158 ? 28.339 -14.667 88.833 1.00 130.83 158 SER A N 1
ATOM 1057 C CA . SER A 1 158 ? 28.211 -13.523 89.757 1.00 137.20 158 SER A CA 1
ATOM 1058 C C . SER A 1 158 ? 28.859 -12.220 89.208 1.00 141.60 158 SER A C 1
ATOM 1059 O O . SER A 1 158 ? 29.341 -11.355 89.945 1.00 136.21 158 SER A O 1
ATOM 1062 N N . GLY A 1 159 ? 28.893 -12.132 87.885 1.00 141.12 159 GLY A N 1
ATOM 1063 C CA . GLY A 1 159 ? 28.830 -10.863 87.188 1.00 133.91 159 GLY A CA 1
ATOM 1064 C C . GLY A 1 159 ? 27.482 -10.835 86.458 1.00 128.45 159 GLY A C 1
ATOM 1065 O O . GLY A 1 159 ? 26.954 -9.771 86.133 1.00 124.88 159 GLY A O 1
ATOM 1066 N N . ILE A 1 160 ? 26.920 -12.019 86.202 1.00 117.06 160 ILE A N 1
ATOM 1067 C CA . ILE A 1 160 ? 25.629 -12.148 85.527 1.00 117.38 160 ILE A CA 1
ATOM 1068 C C . ILE A 1 160 ? 24.498 -11.642 86.383 1.00 124.54 160 ILE A C 1
ATOM 1069 O O . ILE A 1 160 ? 23.764 -10.742 85.978 1.00 128.38 160 ILE A O 1
ATOM 1074 N N . ILE A 1 161 ? 24.361 -12.229 87.567 1.00 132.27 161 ILE A N 1
ATOM 1075 C CA . ILE A 1 161 ? 23.248 -11.917 88.453 1.00 127.23 161 ILE A CA 1
ATOM 1076 C C . ILE A 1 161 ? 23.169 -10.424 88.719 1.00 119.98 161 ILE A C 1
ATOM 1077 O O . ILE A 1 161 ? 22.186 -9.783 88.340 1.00 116.49 161 ILE A O 1
ATOM 1082 N N . PRO A 1 162 ? 24.231 -9.850 89.309 1.00 113.70 162 PRO A N 1
ATOM 1083 C CA . PRO A 1 162 ? 24.168 -8.407 89.558 1.00 117.58 162 PRO A CA 1
ATOM 1084 C C . PRO A 1 162 ? 23.574 -7.655 88.363 1.00 120.82 162 PRO A C 1
ATOM 1085 O O . PRO A 1 162 ? 22.813 -6.708 88.551 1.00 115.12 162 PRO A O 1
ATOM 1089 N N . PHE A 1 163 ? 23.890 -8.092 87.149 1.00 127.88 163 PHE A N 1
ATOM 1090 C CA . PHE A 1 163 ? 23.298 -7.494 85.958 1.00 122.53 163 PHE A CA 1
ATOM 1091 C C . PHE A 1 163 ? 21.791 -7.668 85.952 1.00 117.13 163 PHE A C 1
ATOM 1092 O O . PHE A 1 163 ? 21.052 -6.687 86.038 1.00 117.16 163 PHE A O 1
ATOM 1100 N N . ASN A 1 164 ? 21.354 -8.922 85.855 1.00 113.24 164 ASN A N 1
ATOM 1101 C CA . ASN A 1 164 ? 19.934 -9.272 85.805 1.00 116.15 164 ASN A CA 1
ATOM 1102 C C . ASN A 1 164 ? 19.055 -8.501 86.789 1.00 122.81 164 ASN A C 1
ATOM 1103 O O . ASN A 1 164 ? 17.924 -8.099 86.465 1.00 107.93 164 ASN A O 1
ATOM 1108 N N . ILE A 1 165 ? 19.586 -8.313 87.997 1.00 127.09 165 ILE A N 1
ATOM 1109 C CA . ILE A 1 165 ? 18.927 -7.525 89.029 1.00 121.15 165 ILE A CA 1
ATOM 1110 C C . ILE A 1 165 ? 18.623 -6.109 88.554 1.00 115.46 165 ILE A C 1
ATOM 1111 O O . ILE A 1 165 ? 17.478 -5.653 88.617 1.00 113.80 165 ILE A O 1
ATOM 1116 N N . ILE A 1 166 ? 19.663 -5.422 88.093 1.00 112.32 166 ILE A N 1
ATOM 1117 C CA . ILE A 1 166 ? 19.539 -4.037 87.665 1.00 107.53 166 ILE A CA 1
ATOM 1118 C C . ILE A 1 166 ? 18.625 -3.899 86.459 1.00 108.67 166 ILE A C 1
ATOM 1119 O O . ILE A 1 166 ? 17.876 -2.929 86.364 1.00 102.94 166 ILE A O 1
ATOM 1124 N N . LYS A 1 167 ? 18.678 -4.870 85.546 1.00 114.64 167 LYS A N 1
ATOM 1125 C CA . LYS A 1 167 ? 17.750 -4.874 84.419 1.00 114.97 167 LYS A CA 1
ATOM 1126 C C . LYS A 1 167 ? 16.318 -5.004 84.952 1.00 117.26 167 LYS A C 1
ATOM 1127 O O . LYS A 1 167 ? 15.433 -4.210 84.599 1.00 116.10 167 LYS A O 1
ATOM 1133 N N . GLY A 1 168 ? 16.091 -5.979 85.825 1.00 109.94 168 GLY A N 1
ATOM 1134 C CA . GLY A 1 168 ? 14.774 -6.139 86.407 1.00 113.38 168 GLY A CA 1
ATOM 1135 C C . GLY A 1 168 ? 14.273 -4.810 86.928 1.00 106.70 168 GLY A C 1
ATOM 1136 O O . GLY A 1 168 ? 13.299 -4.242 86.416 1.00 104.64 168 GLY A O 1
ATOM 1137 N N . ILE A 1 169 ? 14.981 -4.307 87.931 1.00 103.02 169 ILE A N 1
ATOM 1138 C CA . ILE A 1 169 ? 14.660 -3.038 88.572 1.00 107.06 169 ILE A CA 1
ATOM 1139 C C . ILE A 1 169 ? 14.389 -1.909 87.576 1.00 105.88 169 ILE A C 1
ATOM 1140 O O . ILE A 1 169 ? 13.270 -1.380 87.494 1.00 101.92 169 ILE A O 1
ATOM 1145 N N . VAL A 1 170 ? 15.421 -1.559 86.819 1.00 99.41 170 VAL A N 1
ATOM 1146 C CA . VAL A 1 170 ? 15.392 -0.380 85.976 1.00 101.05 170 VAL A CA 1
ATOM 1147 C C . VAL A 1 170 ? 14.307 -0.409 84.900 1.00 107.57 170 VAL A C 1
ATOM 1148 O O . VAL A 1 170 ? 13.611 0.592 84.679 1.00 104.71 170 VAL A O 1
ATOM 1152 N N . ILE A 1 171 ? 14.171 -1.544 84.223 1.00 107.62 171 ILE A N 1
ATOM 1153 C CA . ILE A 1 171 ? 13.069 -1.720 83.298 1.00 103.69 171 ILE A CA 1
ATOM 1154 C C . ILE A 1 171 ? 11.772 -1.446 84.034 1.00 112.82 171 ILE A C 1
ATOM 1155 O O . ILE A 1 171 ? 10.857 -0.822 83.491 1.00 115.51 171 ILE A O 1
ATOM 1160 N N . SER A 1 172 ? 11.696 -1.911 85.279 1.00 106.83 172 SER A N 1
ATOM 1161 C CA . SER A 1 172 ? 10.474 -1.772 86.051 1.00 92.30 172 SER A CA 1
ATOM 1162 C C . SER A 1 172 ? 10.195 -0.320 86.328 1.00 94.45 172 SER A C 1
ATOM 1163 O O . SER A 1 172 ? 9.081 0.157 86.126 1.00 95.47 172 SER A O 1
ATOM 1166 N N . ILE A 1 173 ? 11.223 0.389 86.766 1.00 91.99 173 ILE A N 1
ATOM 1167 C CA . ILE A 1 173 ? 11.071 1.796 87.069 1.00 96.20 173 ILE A CA 1
ATOM 1168 C C . ILE A 1 173 ? 10.602 2.552 85.856 1.00 98.74 173 ILE A C 1
ATOM 1169 O O . ILE A 1 173 ? 9.622 3.287 85.931 1.00 104.93 173 ILE A O 1
ATOM 1174 N N . VAL A 1 174 ? 11.295 2.368 84.738 1.00 94.30 174 VAL A N 1
ATOM 1175 C CA . VAL A 1 174 ? 10.942 3.056 83.504 1.00 92.67 174 VAL A CA 1
ATOM 1176 C C . VAL A 1 174 ? 9.552 2.715 83.016 1.00 100.69 174 VAL A C 1
ATOM 1177 O O . VAL A 1 174 ? 8.798 3.601 82.619 1.00 103.98 174 VAL A O 1
ATOM 1181 N N . PHE A 1 175 ? 9.234 1.420 83.038 1.00 104.14 175 PHE A N 1
ATOM 1182 C CA . PHE A 1 175 ? 7.940 0.915 82.601 1.00 103.55 175 PHE A CA 1
ATOM 1183 C C . PHE A 1 175 ? 6.879 1.622 83.380 1.00 110.16 175 PHE A C 1
ATOM 1184 O O . PHE A 1 175 ? 5.885 2.106 82.839 1.00 112.58 175 PHE A O 1
ATOM 1192 N N . ILE A 1 176 ? 7.115 1.640 84.682 1.00 110.93 176 ILE A N 1
ATOM 1193 C CA . ILE A 1 176 ? 6.171 2.134 85.652 1.00 108.36 176 ILE A CA 1
ATOM 1194 C C . ILE A 1 176 ? 5.886 3.600 85.386 1.00 106.87 176 ILE A C 1
ATOM 1195 O O . ILE A 1 176 ? 4.736 4.016 85.303 1.00 111.78 176 ILE A O 1
ATOM 1200 N N . LEU A 1 177 ? 6.943 4.373 85.209 1.00 102.61 177 LEU A N 1
ATOM 1201 C CA . LEU A 1 177 ? 6.779 5.771 84.908 1.00 110.35 177 LEU A CA 1
ATOM 1202 C C . LEU A 1 177 ? 5.886 5.940 83.693 1.00 124.24 177 LEU A C 1
ATOM 1203 O O . LEU A 1 177 ? 4.879 6.639 83.769 1.00 140.72 177 LEU A O 1
ATOM 1208 N N . LEU A 1 178 ? 6.230 5.291 82.582 1.00 122.38 178 LEU A N 1
ATOM 1209 C CA . LEU A 1 178 ? 5.488 5.512 81.333 1.00 127.12 178 LEU A CA 1
ATOM 1210 C C . LEU A 1 178 ? 4.056 5.040 81.441 1.00 128.52 178 LEU A C 1
ATOM 1211 O O . LEU A 1 178 ? 3.121 5.746 81.045 1.00 144.35 178 LEU A O 1
ATOM 1216 N N . TYR A 1 179 ? 3.888 3.839 81.971 1.00 122.81 179 TYR A N 1
ATOM 1217 C CA . TYR A 1 179 ? 2.561 3.278 82.142 1.00 139.46 179 TYR A CA 1
ATOM 1218 C C . TYR A 1 179 ? 1.707 4.259 82.922 1.00 151.62 179 TYR A C 1
ATOM 1219 O O . TYR A 1 179 ? 0.516 4.404 82.651 1.00 159.88 179 TYR A O 1
ATOM 1228 N N . ARG A 1 180 ? 2.321 4.932 83.892 1.00 158.21 180 ARG A N 1
ATOM 1229 C CA . ARG A 1 180 ? 1.646 6.014 84.598 1.00 161.38 180 ARG A CA 1
ATOM 1230 C C . ARG A 1 180 ? 1.194 7.051 83.583 1.00 168.16 180 ARG A C 1
ATOM 1231 O O . ARG A 1 180 ? 0.000 7.300 83.432 1.00 179.20 180 ARG A O 1
ATOM 1239 N N . ARG A 1 181 ? 2.153 7.640 82.876 1.00 161.03 181 ARG A N 1
ATOM 1240 C CA . ARG A 1 181 ? 1.856 8.740 81.973 1.00 152.38 181 ARG A CA 1
ATOM 1241 C C . ARG A 1 181 ? 0.895 8.332 80.885 1.00 155.07 181 ARG A C 1
ATOM 1242 O O . ARG A 1 181 ? 0.774 9.014 79.879 1.00 168.38 181 ARG A O 1
ATOM 1250 N N . LEU A 1 182 ? 0.231 7.201 81.072 1.00 151.79 182 LEU A N 1
ATOM 1251 C CA . LEU A 1 182 ? -0.902 6.859 80.221 1.00 160.48 182 LEU A CA 1
ATOM 1252 C C . LEU A 1 182 ? -2.253 7.334 80.772 1.00 180.71 182 LEU A C 1
ATOM 1253 O O . LEU A 1 182 ? -3.256 7.348 80.050 1.00 196.64 182 LEU A O 1
ATOM 1258 N N . ALA A 1 183 ? -2.277 7.730 82.042 1.00 184.20 183 ALA A N 1
ATOM 1259 C CA . ALA A 1 183 ? -3.493 8.262 82.650 1.00 192.28 183 ALA A CA 1
ATOM 1260 C C . ALA A 1 183 ? -3.964 9.467 81.858 1.00 207.45 183 ALA A C 1
ATOM 1261 O O . ALA A 1 183 ? -5.160 9.614 81.595 1.00 221.85 183 ALA A O 1
ATOM 1263 N N . ASN A 1 184 ? -3.003 10.296 81.453 1.00 204.10 184 ASN A N 1
ATOM 1264 C CA . ASN A 1 184 ? -3.258 11.503 80.664 1.00 216.00 184 ASN A CA 1
ATOM 1265 C C . ASN A 1 184 ? -4.575 11.479 79.902 1.00 224.40 184 ASN A C 1
ATOM 1266 O O . ASN A 1 184 ? -5.612 11.884 80.435 1.00 223.38 184 ASN A O 1
ATOM 1271 N N . PHE A 1 185 ? -4.545 11.014 78.655 1.00 221.18 185 PHE A N 1
ATOM 1272 C CA . PHE A 1 185 ? -5.800 10.863 77.930 1.00 228.86 185 PHE A CA 1
ATOM 1273 C C . PHE A 1 185 ? -6.238 9.412 77.785 1.00 224.95 185 PHE A C 1
ATOM 1274 O O . PHE A 1 185 ? -7.106 9.100 76.969 1.00 231.10 185 PHE A O 1
ATOM 1282 N N . LEU A 1 186 ? -5.645 8.528 78.581 1.00 213.38 186 LEU A N 1
ATOM 1283 C CA . LEU A 1 186 ? -6.296 7.256 78.834 1.00 214.25 186 LEU A CA 1
ATOM 1284 C C . LEU A 1 186 ? -7.658 7.604 79.435 1.00 228.50 186 LEU A C 1
ATOM 1285 O O . LEU A 1 186 ? -8.629 6.863 79.274 1.00 230.05 186 LEU A O 1
ATOM 1290 N N . LYS A 1 187 ? -7.714 8.746 80.124 1.00 233.22 187 LYS A N 1
ATOM 1291 C CA . LYS A 1 187 ? -8.975 9.328 80.594 1.00 232.15 187 LYS A CA 1
ATOM 1292 C C . LYS A 1 187 ? -8.957 10.862 80.499 1.00 229.53 187 LYS A C 1
ATOM 1293 O O . LYS A 1 187 ? -9.551 11.440 79.583 1.00 221.29 187 LYS A O 1
ATOM 1299 N N . ARG A 1 188 ? -8.268 11.508 81.438 1.00 232.92 188 ARG A N 1
ATOM 1300 C CA . ARG A 1 188 ? -8.116 12.962 81.452 1.00 228.10 188 ARG A CA 1
ATOM 1301 C C . ARG A 1 188 ? -7.142 13.436 80.376 1.00 216.31 188 ARG A C 1
ATOM 1302 O O . ARG A 1 188 ? -7.551 13.872 79.300 1.00 212.18 188 ARG A O 1
ATOM 1304 N N . GLN B 1 10 ? -1.062 -18.378 63.234 1.00 179.46 10 GLN B N 1
ATOM 1305 C CA . GLN B 1 10 ? -1.685 -18.211 61.925 1.00 178.72 10 GLN B CA 1
ATOM 1306 C C . GLN B 1 10 ? -1.994 -16.746 61.705 1.00 169.17 10 GLN B C 1
ATOM 1307 O O . GLN B 1 10 ? -1.248 -16.037 61.040 1.00 164.41 10 GLN B O 1
ATOM 1313 N N . GLN B 1 11 ? -3.102 -16.301 62.277 1.00 177.55 11 GLN B N 1
ATOM 1314 C CA . GLN B 1 11 ? -3.379 -14.885 62.409 1.00 180.24 11 GLN B CA 1
ATOM 1315 C C . GLN B 1 11 ? -2.161 -14.255 63.075 1.00 170.55 11 GLN B C 1
ATOM 1316 O O . GLN B 1 11 ? -1.710 -13.170 62.699 1.00 155.98 11 GLN B O 1
ATOM 1322 N N . ASN B 1 12 ? -1.612 -14.970 64.055 1.00 177.42 12 ASN B N 1
ATOM 1323 C CA . ASN B 1 12 ? -0.436 -14.512 64.781 1.00 166.78 12 ASN B CA 1
ATOM 1324 C C . ASN B 1 12 ? 0.836 -14.532 63.945 1.00 161.17 12 ASN B C 1
ATOM 1325 O O . ASN B 1 12 ? 1.687 -13.666 64.103 1.00 155.91 12 ASN B O 1
ATOM 1330 N N . LYS B 1 13 ? 0.951 -15.501 63.041 1.00 169.11 13 LYS B N 1
ATOM 1331 C CA . LYS B 1 13 ? 2.081 -15.554 62.107 1.00 164.60 13 LYS B CA 1
ATOM 1332 C C . LYS B 1 13 ? 2.091 -14.336 61.179 1.00 149.96 13 LYS B C 1
ATOM 1333 O O . LYS B 1 13 ? 3.130 -13.703 60.965 1.00 140.42 13 LYS B O 1
ATOM 1339 N N . ARG B 1 14 ? 0.922 -14.000 60.645 1.00 155.28 14 ARG B N 1
ATOM 1340 C CA . ARG B 1 14 ? 0.779 -12.791 59.843 1.00 151.32 14 ARG B CA 1
ATOM 1341 C C . ARG B 1 14 ? 1.153 -11.568 60.652 1.00 143.57 14 ARG B C 1
ATOM 1342 O O . ARG B 1 14 ? 1.852 -10.676 60.172 1.00 135.68 14 ARG B O 1
ATOM 1350 N N . LEU B 1 15 ? 0.659 -11.518 61.880 1.00 143.35 15 LEU B N 1
ATOM 1351 C CA . LEU B 1 15 ? 0.899 -10.365 62.718 1.00 140.00 15 LEU B CA 1
ATOM 1352 C C . LEU B 1 15 ? 2.381 -10.209 63.030 1.00 136.51 15 LEU B C 1
ATOM 1353 O O . LEU B 1 15 ? 2.922 -9.106 62.972 1.00 142.16 15 LEU B O 1
ATOM 1358 N N . ILE B 1 16 ? 3.042 -11.315 63.340 1.00 132.22 16 ILE B N 1
ATOM 1359 C CA . ILE B 1 16 ? 4.469 -11.284 63.629 1.00 130.32 16 ILE B CA 1
ATOM 1360 C C . ILE B 1 16 ? 5.254 -10.662 62.484 1.00 124.97 16 ILE B C 1
ATOM 1361 O O . ILE B 1 16 ? 6.001 -9.707 62.680 1.00 119.98 16 ILE B O 1
ATOM 1366 N N . THR B 1 17 ? 5.083 -11.201 61.284 1.00 132.65 17 THR B N 1
ATOM 1367 C CA . THR B 1 17 ? 5.836 -10.695 60.134 1.00 139.10 17 THR B CA 1
ATOM 1368 C C . THR B 1 17 ? 5.485 -9.253 59.756 1.00 138.98 17 THR B C 1
ATOM 1369 O O . THR B 1 17 ? 6.363 -8.472 59.378 1.00 133.79 17 THR B O 1
ATOM 1373 N N . ILE B 1 18 ? 4.205 -8.905 59.832 1.00 137.15 18 ILE B N 1
ATOM 1374 C CA . ILE B 1 18 ? 3.813 -7.525 59.609 1.00 127.70 18 ILE B CA 1
ATOM 1375 C C . ILE B 1 18 ? 4.643 -6.628 60.513 1.00 126.75 18 ILE B C 1
ATOM 1376 O O . ILE B 1 18 ? 5.194 -5.621 60.073 1.00 123.73 18 ILE B O 1
ATOM 1381 N N . SER B 1 19 ? 4.735 -7.009 61.784 1.00 135.25 19 SER B N 1
ATOM 1382 C CA . SER B 1 19 ? 5.525 -6.258 62.764 1.00 146.02 19 SER B CA 1
ATOM 1383 C C . SER B 1 19 ? 7.001 -6.111 62.367 1.00 143.30 19 SER B C 1
ATOM 1384 O O . SER B 1 19 ? 7.583 -5.022 62.477 1.00 136.07 19 SER B O 1
ATOM 1387 N N . MET B 1 20 ? 7.606 -7.204 61.910 1.00 138.05 20 MET B N 1
ATOM 1388 C CA . MET B 1 20 ? 9.003 -7.157 61.517 1.00 129.94 20 MET B CA 1
ATOM 1389 C C . MET B 1 20 ? 9.185 -6.157 60.393 1.00 132.38 20 MET B C 1
ATOM 1390 O O . MET B 1 20 ? 10.117 -5.349 60.422 1.00 137.40 20 MET B O 1
ATOM 1395 N N . LEU B 1 21 ? 8.286 -6.219 59.410 1.00 132.15 21 LEU B N 1
ATOM 1396 C CA . LEU B 1 21 ? 8.367 -5.373 58.214 1.00 133.84 21 LEU B CA 1
ATOM 1397 C C . LEU B 1 21 ? 8.198 -3.903 58.562 1.00 135.04 21 LEU B C 1
ATOM 1398 O O . LEU B 1 21 ? 8.846 -3.032 57.970 1.00 134.59 21 LEU B O 1
ATOM 1403 N N . SER B 1 22 ? 7.344 -3.641 59.549 1.00 133.18 22 SER B N 1
ATOM 1404 C CA . SER B 1 22 ? 7.121 -2.287 60.039 1.00 130.77 22 SER B CA 1
ATOM 1405 C C . SER B 1 22 ? 8.345 -1.759 60.787 1.00 120.45 22 SER B C 1
ATOM 1406 O O . SER B 1 22 ? 8.675 -0.581 60.697 1.00 113.58 22 SER B O 1
ATOM 1409 N N . ALA B 1 23 ? 9.022 -2.645 61.508 1.00 119.42 23 ALA B N 1
ATOM 1410 C CA . ALA B 1 23 ? 10.232 -2.289 62.243 1.00 121.23 23 ALA B CA 1
ATOM 1411 C C . ALA B 1 23 ? 11.355 -1.869 61.308 1.00 114.77 23 ALA B C 1
ATOM 1412 O O . ALA B 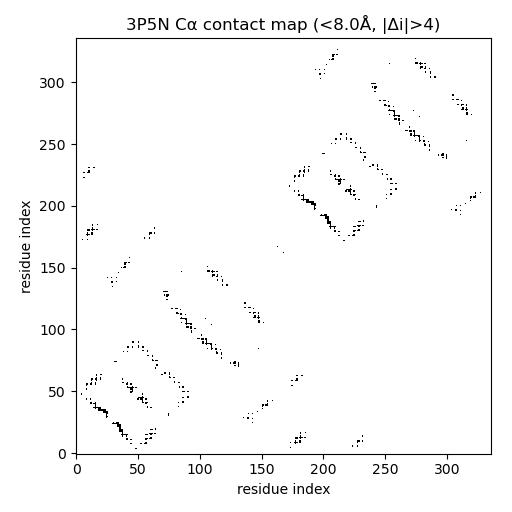1 23 ? 11.980 -0.819 61.487 1.00 114.53 23 ALA B O 1
ATOM 1414 N N . ILE B 1 24 ? 11.607 -2.705 60.309 1.00 116.93 24 ILE B N 1
ATOM 1415 C CA . ILE B 1 24 ? 12.577 -2.392 59.264 1.00 121.97 24 ILE B CA 1
ATOM 1416 C C . ILE B 1 24 ? 12.219 -1.118 58.501 1.00 112.29 24 ILE B C 1
ATOM 1417 O O . ILE B 1 24 ? 13.083 -0.302 58.192 1.00 116.79 24 ILE B O 1
ATOM 1422 N N . ALA B 1 25 ? 10.944 -0.946 58.198 1.00 109.92 25 ALA B N 1
ATOM 1423 C CA . ALA B 1 25 ? 10.510 0.248 57.503 1.00 114.42 25 ALA B CA 1
ATOM 1424 C C . ALA B 1 25 ? 10.783 1.497 58.333 1.00 110.81 25 ALA B C 1
ATOM 1425 O O . ALA B 1 25 ? 11.369 2.461 57.851 1.00 116.24 25 ALA B O 1
ATOM 1427 N N . PHE B 1 26 ? 10.342 1.481 59.579 1.00 113.93 26 PHE B N 1
ATOM 1428 C CA . PHE B 1 26 ? 10.535 2.613 60.466 1.00 115.22 26 PHE B CA 1
ATOM 1429 C C . PHE B 1 26 ? 12.013 2.975 60.468 1.00 113.68 26 PHE B C 1
ATOM 1430 O O . PHE B 1 26 ? 12.377 4.129 60.293 1.00 117.30 26 PHE B O 1
ATOM 1438 N N . VAL B 1 27 ? 12.865 1.972 60.637 1.00 111.40 27 VAL B N 1
ATOM 1439 C CA . VAL B 1 27 ? 14.307 2.174 60.592 1.00 106.38 27 VAL B CA 1
ATOM 1440 C C . VAL B 1 27 ? 14.772 2.917 59.339 1.00 108.99 27 VAL B C 1
ATOM 1441 O O . VAL B 1 27 ? 15.344 4.004 59.435 1.00 105.85 27 VAL B O 1
ATOM 1445 N N . LEU B 1 28 ? 14.520 2.319 58.172 1.00 113.58 28 LEU B N 1
ATOM 1446 C CA . LEU B 1 28 ? 14.829 2.919 56.869 1.00 116.37 28 LEU B CA 1
ATOM 1447 C C . LEU B 1 28 ? 14.192 4.280 56.677 1.00 122.42 28 LEU B C 1
ATOM 1448 O O . LEU B 1 28 ? 14.452 4.950 55.682 1.00 127.46 28 LEU B O 1
ATOM 1453 N N . THR B 1 29 ? 13.316 4.658 57.597 1.00 121.25 29 THR B N 1
ATOM 1454 C CA . THR B 1 29 ? 12.639 5.933 57.523 1.00 110.77 29 THR B CA 1
ATOM 1455 C C . THR B 1 29 ? 13.651 7.050 57.647 1.00 116.00 29 THR B C 1
ATOM 1456 O O . THR B 1 29 ? 13.492 8.094 57.026 1.00 113.90 29 THR B O 1
ATOM 1460 N N . PHE B 1 30 ? 14.702 6.801 58.435 1.00 130.28 30 PHE B N 1
ATOM 1461 C CA . PHE B 1 30 ? 15.703 7.813 58.811 1.00 135.15 30 PHE B CA 1
ATOM 1462 C C . PHE B 1 30 ? 16.863 7.897 57.841 1.00 126.96 30 PHE B C 1
ATOM 1463 O O . PHE B 1 30 ? 17.562 8.913 57.781 1.00 134.81 30 PHE B O 1
ATOM 1471 N N . ILE B 1 31 ? 17.084 6.813 57.110 1.00 114.16 31 ILE B N 1
ATOM 1472 C CA . ILE B 1 31 ? 18.012 6.826 55.993 1.00 120.45 31 ILE B CA 1
ATOM 1473 C C . ILE B 1 31 ? 17.355 7.441 54.752 1.00 130.76 31 ILE B C 1
ATOM 1474 O O . ILE B 1 31 ? 17.026 6.736 53.791 1.00 127.19 31 ILE B O 1
ATOM 1479 N N . LYS B 1 32 ? 17.151 8.757 54.801 1.00 135.93 32 LYS B N 1
ATOM 1480 C CA . LYS B 1 32 ? 16.541 9.514 53.716 1.00 126.28 32 LYS B CA 1
ATOM 1481 C C . LYS B 1 32 ? 17.589 10.433 53.123 1.00 130.72 32 LYS B C 1
ATOM 1482 O O . LYS B 1 32 ? 18.534 10.801 53.817 1.00 143.08 32 LYS B O 1
ATOM 1488 N N . PHE B 1 33 ? 17.431 10.813 51.856 1.00 132.72 33 PHE B N 1
ATOM 1489 C CA . PHE B 1 33 ? 18.426 11.677 51.207 1.00 145.44 33 PHE B CA 1
ATOM 1490 C C . PHE B 1 33 ? 17.938 12.477 49.996 1.00 136.85 33 PHE B C 1
ATOM 1491 O O . PHE B 1 33 ? 18.047 12.014 48.867 1.00 137.55 33 PHE B O 1
ATOM 1499 N N . PRO B 1 34 ? 17.474 13.715 50.235 1.00 133.57 34 PRO B N 1
ATOM 1500 C CA . PRO B 1 34 ? 16.845 14.601 49.252 1.00 136.31 34 PRO B CA 1
ATOM 1501 C C . PRO B 1 34 ? 17.519 14.510 47.906 1.00 142.74 34 PRO B C 1
ATOM 1502 O O . PRO B 1 34 ? 18.703 14.174 47.828 1.00 141.15 34 PRO B O 1
ATOM 1506 N N . ILE B 1 35 ? 16.761 14.807 46.856 1.00 148.05 35 ILE B N 1
ATOM 1507 C CA . ILE B 1 35 ? 17.235 14.609 45.491 1.00 150.07 35 ILE B CA 1
ATOM 1508 C C . ILE B 1 35 ? 17.891 15.860 44.933 1.00 153.83 35 ILE B C 1
ATOM 1509 O O . ILE B 1 35 ? 17.349 16.960 45.061 1.00 159.77 35 ILE B O 1
ATOM 1514 N N . PRO B 1 36 ? 19.071 15.690 44.320 1.00 145.20 36 PRO B N 1
ATOM 1515 C CA . PRO B 1 36 ? 19.824 16.796 43.737 1.00 144.27 36 PRO B CA 1
ATOM 1516 C C . PRO B 1 36 ? 18.945 17.556 42.777 1.00 149.77 36 PRO B C 1
ATOM 1517 O O . PRO B 1 36 ? 18.194 16.937 42.035 1.00 154.69 36 PRO B O 1
ATOM 1521 N N . PHE B 1 37 ? 19.035 18.878 42.793 1.00 155.72 37 PHE B N 1
ATOM 1522 C CA . PHE B 1 37 ? 18.319 19.703 41.832 1.00 156.12 37 PHE B CA 1
ATOM 1523 C C . PHE B 1 37 ? 16.825 19.694 42.090 1.00 143.76 37 PHE B C 1
ATOM 1524 O O . PHE B 1 37 ? 16.081 20.427 41.460 1.00 154.95 37 PHE B O 1
ATOM 1532 N N . LEU B 1 38 ? 16.378 18.853 43.008 1.00 142.35 38 LEU B N 1
ATOM 1533 C CA . LEU B 1 38 ? 14.970 18.826 43.352 1.00 143.10 38 LEU B CA 1
ATOM 1534 C C . LEU B 1 38 ? 14.789 19.232 44.798 1.00 145.55 38 LEU B C 1
ATOM 1535 O O . LEU B 1 38 ? 15.686 19.032 45.616 1.00 149.27 38 LEU B O 1
ATOM 1540 N N . PRO B 1 39 ? 13.625 19.811 45.114 1.00 145.49 39 PRO B N 1
ATOM 1541 C CA . PRO B 1 39 ? 13.238 20.197 46.473 1.00 150.55 39 PRO B CA 1
ATOM 1542 C C . PRO B 1 39 ? 13.693 19.179 47.527 1.00 157.76 39 PRO B C 1
ATOM 1543 O O . PRO B 1 39 ? 13.833 17.991 47.218 1.00 160.44 39 PRO B O 1
ATOM 1547 N N . PRO B 1 40 ? 13.950 19.652 48.758 1.00 154.58 40 PRO B N 1
ATOM 1548 C CA . PRO B 1 40 ? 14.506 18.848 49.851 1.00 157.17 40 PRO B CA 1
ATOM 1549 C C . PRO B 1 40 ? 13.489 18.365 50.897 1.00 156.22 40 PRO B C 1
ATOM 1550 O O . PRO B 1 40 ? 13.874 17.626 51.809 1.00 160.37 40 PRO B O 1
ATOM 1554 N N . TYR B 1 41 ? 12.231 18.779 50.790 1.00 147.18 41 TYR B N 1
ATOM 1555 C CA . TYR B 1 41 ? 11.190 18.194 51.631 1.00 153.62 41 TYR B CA 1
ATOM 1556 C C . TYR B 1 41 ? 10.806 16.844 51.065 1.00 154.46 41 TYR B C 1
ATOM 1557 O O . TYR B 1 41 ? 10.134 16.047 51.716 1.00 156.52 41 TYR B O 1
ATOM 1566 N N . LEU B 1 42 ? 11.240 16.611 49.832 1.00 148.94 42 LEU B N 1
ATOM 1567 C CA . LEU B 1 42 ? 11.110 15.322 49.180 1.00 142.83 42 LEU B CA 1
ATOM 1568 C C . LEU B 1 42 ? 12.433 14.565 49.366 1.00 140.51 42 LEU B C 1
ATOM 1569 O O . LEU B 1 42 ? 13.438 14.890 48.719 1.00 131.57 42 LEU B O 1
ATOM 1574 N N . THR B 1 43 ? 12.433 13.563 50.248 1.00 141.24 43 THR B N 1
ATOM 1575 C CA . THR B 1 43 ? 13.684 12.956 50.712 1.00 136.03 43 THR B CA 1
ATOM 1576 C C . THR B 1 43 ? 14.045 11.592 50.124 1.00 138.73 43 THR B C 1
ATOM 1577 O O . THR B 1 43 ? 15.212 11.358 49.819 1.00 140.37 43 THR B O 1
ATOM 1581 N N . LEU B 1 44 ? 13.071 10.690 50.001 1.00 138.97 44 LEU B N 1
ATOM 1582 C CA . LEU B 1 44 ? 13.308 9.375 49.375 1.00 138.10 44 LEU B CA 1
ATOM 1583 C C . LEU B 1 44 ? 14.017 8.297 50.229 1.00 136.38 44 LEU B C 1
ATOM 1584 O O . LEU B 1 44 ? 15.199 8.416 50.555 1.00 133.26 44 LEU B O 1
ATOM 1589 N N . ASP B 1 45 ? 13.295 7.223 50.537 1.00 134.50 45 ASP B N 1
ATOM 1590 C CA . ASP B 1 45 ? 13.825 6.130 51.339 1.00 126.35 45 ASP B CA 1
ATOM 1591 C C . ASP B 1 45 ? 13.147 4.811 50.985 1.00 141.24 45 ASP B C 1
ATOM 1592 O O . ASP B 1 45 ? 12.078 4.784 50.367 1.00 143.11 45 ASP B O 1
ATOM 1597 N N . PHE B 1 46 ? 13.765 3.708 51.384 1.00 138.78 46 PHE B N 1
ATOM 1598 C CA . PHE B 1 46 ? 13.208 2.394 51.083 1.00 131.84 46 PHE B CA 1
ATOM 1599 C C . PHE B 1 46 ? 12.337 1.923 52.240 1.00 131.58 46 PHE B C 1
ATOM 1600 O O . PHE B 1 46 ? 12.161 0.728 52.476 1.00 120.98 46 PHE B O 1
ATOM 1608 N N . SER B 1 47 ? 11.808 2.890 52.974 1.00 131.50 47 SER B N 1
ATOM 1609 C CA . SER B 1 47 ? 10.797 2.621 53.967 1.00 125.31 47 SER B CA 1
ATOM 1610 C C . SER B 1 47 ? 9.560 2.066 53.263 1.00 128.96 47 SER B C 1
ATOM 1611 O O . SER B 1 47 ? 8.602 1.635 53.912 1.00 124.06 47 SER B O 1
ATOM 1614 N N . ASP B 1 48 ? 9.591 2.080 51.930 1.00 123.46 48 ASP B N 1
ATOM 1615 C CA . ASP B 1 48 ? 8.452 1.654 51.128 1.00 107.42 48 ASP B CA 1
ATOM 1616 C C . ASP B 1 48 ? 8.595 0.265 50.527 1.00 103.20 48 ASP B C 1
ATOM 1617 O O . ASP B 1 48 ? 7.605 -0.385 50.238 1.00 107.27 48 ASP B O 1
ATOM 1622 N N . VAL B 1 49 ? 9.825 -0.200 50.354 1.00 112.34 49 VAL B N 1
ATOM 1623 C CA . VAL B 1 49 ? 10.063 -1.562 49.868 1.00 106.30 49 VAL B CA 1
ATOM 1624 C C . VAL B 1 49 ? 9.440 -2.645 50.758 1.00 107.80 49 VAL B C 1
ATOM 1625 O O . VAL B 1 49 ? 8.777 -3.542 50.247 1.00 112.35 49 VAL B O 1
ATOM 1629 N N . PRO B 1 50 ? 9.650 -2.572 52.089 1.00 106.63 50 PRO B N 1
ATOM 1630 C CA . PRO B 1 50 ? 9.034 -3.577 52.959 1.00 103.11 50 PRO B CA 1
ATOM 1631 C C . PRO B 1 50 ? 7.527 -3.443 52.956 1.00 108.21 50 PRO B C 1
ATOM 1632 O O . PRO B 1 50 ? 6.839 -4.438 53.108 1.00 115.76 50 PRO B O 1
ATOM 1636 N N . SER B 1 51 ? 7.018 -2.233 52.781 1.00 109.66 51 SER B N 1
ATOM 1637 C CA . SER B 1 51 ? 5.587 -2.052 52.590 1.00 107.40 51 SER B CA 1
ATOM 1638 C C . SER B 1 51 ? 5.140 -2.975 51.462 1.00 107.22 51 SER B C 1
ATOM 1639 O O . SER B 1 51 ? 4.159 -3.694 51.597 1.00 112.73 51 SER B O 1
ATOM 1642 N N . LEU B 1 52 ? 5.900 -2.989 50.365 1.00 112.01 52 LEU B N 1
ATOM 1643 C CA . LEU B 1 52 ? 5.591 -3.823 49.193 1.00 102.65 52 LEU B CA 1
ATOM 1644 C C . LEU B 1 52 ? 5.749 -5.327 49.400 1.00 107.60 52 LEU B C 1
ATOM 1645 O O . LEU B 1 52 ? 4.960 -6.102 48.880 1.00 115.47 52 LEU B O 1
ATOM 1650 N N . LEU B 1 53 ? 6.775 -5.745 50.129 1.00 105.53 53 LEU B N 1
ATOM 1651 C CA . LEU B 1 53 ? 6.905 -7.155 50.466 1.00 107.72 53 LEU B CA 1
ATOM 1652 C C . LEU B 1 53 ? 5.690 -7.573 51.283 1.00 108.47 53 LEU B C 1
ATOM 1653 O O . LEU B 1 53 ? 5.116 -8.644 51.094 1.00 116.21 53 LEU B O 1
ATOM 1658 N N . ALA B 1 54 ? 5.276 -6.700 52.181 1.00 111.88 54 ALA B N 1
ATOM 1659 C CA . ALA B 1 54 ? 4.092 -6.962 52.979 1.00 118.21 54 ALA B CA 1
ATOM 1660 C C . ALA B 1 54 ? 2.896 -7.202 52.078 1.00 121.91 54 ALA B C 1
ATOM 1661 O O . ALA B 1 54 ? 2.140 -8.141 52.300 1.00 131.58 54 ALA B O 1
ATOM 1663 N N . THR B 1 55 ? 2.717 -6.355 51.067 1.00 114.85 55 THR B N 1
ATOM 1664 C CA . THR B 1 55 ? 1.512 -6.443 50.247 1.00 117.31 55 THR B CA 1
ATOM 1665 C C . THR B 1 55 ? 1.523 -7.642 49.302 1.00 121.39 55 THR B C 1
ATOM 1666 O O . THR B 1 55 ? 0.496 -8.280 49.097 1.00 128.61 55 THR B O 1
ATOM 1670 N N . PHE B 1 56 ? 2.680 -7.952 48.726 1.00 123.72 56 PHE B N 1
ATOM 1671 C CA . PHE B 1 56 ? 2.793 -9.122 47.850 1.00 129.90 56 PHE B CA 1
ATOM 1672 C C . PHE B 1 56 ? 3.101 -10.399 48.643 1.00 134.18 56 PHE B C 1
ATOM 1673 O O . PHE B 1 56 ? 3.611 -11.381 48.099 1.00 141.09 56 PHE B O 1
ATOM 1681 N N . THR B 1 57 ? 2.800 -10.371 49.938 1.00 128.49 57 THR B N 1
ATOM 1682 C CA . THR B 1 57 ? 2.846 -11.578 50.752 1.00 132.63 57 THR B CA 1
ATOM 1683 C C . THR B 1 57 ? 1.510 -11.800 51.471 1.00 142.64 57 THR B C 1
ATOM 1684 O O . THR B 1 57 ? 1.041 -12.934 51.596 1.00 153.72 57 THR B O 1
ATOM 1688 N N . PHE B 1 58 ? 0.900 -10.714 51.939 1.00 137.60 58 PHE B N 1
ATOM 1689 C CA . PHE B 1 58 ? -0.421 -10.778 52.560 1.00 138.47 58 PHE B CA 1
ATOM 1690 C C . PHE B 1 58 ? -1.387 -9.936 51.761 1.00 141.01 58 PHE B C 1
ATOM 1691 O O . PHE B 1 58 ? -1.356 -9.970 50.536 1.00 144.01 58 PHE B O 1
ATOM 1699 N N . GLY B 1 59 ? -2.252 -9.188 52.435 1.00 148.36 59 GLY B N 1
ATOM 1700 C CA . GLY B 1 59 ? -3.193 -8.351 51.713 1.00 148.79 59 GLY B CA 1
ATOM 1701 C C . GLY B 1 59 ? -2.508 -7.170 51.051 1.00 134.17 59 GLY B C 1
ATOM 1702 O O . GLY B 1 59 ? -1.288 -7.071 51.046 1.00 131.17 59 GLY B O 1
ATOM 1703 N N . PRO B 1 60 ? -3.295 -6.283 50.445 1.00 132.92 60 PRO B N 1
ATOM 1704 C CA . PRO B 1 60 ? -2.817 -4.910 50.301 1.00 139.31 60 PRO B CA 1
ATOM 1705 C C . PRO B 1 60 ? -3.050 -4.212 51.647 1.00 144.40 60 PRO B C 1
ATOM 1706 O O . PRO B 1 60 ? -2.412 -3.206 51.952 1.00 135.99 60 PRO B O 1
ATOM 1710 N N . VAL B 1 61 ? -3.964 -4.769 52.446 1.00 151.34 61 VAL B N 1
ATOM 1711 C CA . VAL B 1 61 ? -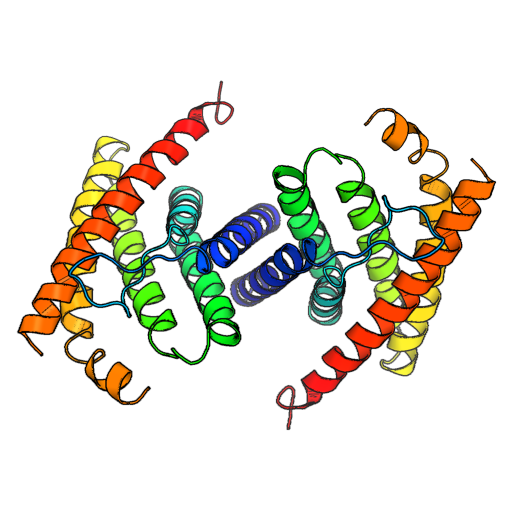4.246 -4.292 53.802 1.00 137.39 61 VAL B CA 1
ATOM 1712 C C . VAL B 1 61 ? -3.031 -4.491 54.697 1.00 130.10 61 VAL B C 1
ATOM 1713 O O . VAL B 1 61 ? -2.677 -3.615 55.474 1.00 122.96 61 VAL B O 1
ATOM 1717 N N . ALA B 1 62 ? -2.392 -5.650 54.573 1.00 134.33 62 ALA B N 1
ATOM 1718 C CA . ALA B 1 62 ? -1.114 -5.897 55.217 1.00 129.44 62 ALA B CA 1
ATOM 1719 C C . ALA B 1 62 ? -0.115 -4.836 54.767 1.00 125.18 62 ALA B C 1
ATOM 1720 O O . ALA B 1 62 ? 0.619 -4.263 55.568 1.00 133.19 62 ALA B O 1
ATOM 1722 N N . GLY B 1 63 ? -0.111 -4.542 53.478 1.00 118.39 63 GLY B N 1
ATOM 1723 C CA . GLY B 1 63 ? 0.750 -3.500 52.968 1.00 116.46 63 GLY B CA 1
ATOM 1724 C C . GLY B 1 63 ? 0.484 -2.153 53.609 1.00 115.88 63 GLY B C 1
ATOM 1725 O O . GLY B 1 63 ? 1.410 -1.475 54.045 1.00 116.97 63 GLY B O 1
ATOM 1726 N N . ILE B 1 64 ? -0.782 -1.759 53.669 1.00 118.91 64 ILE B N 1
ATOM 1727 C CA . ILE B 1 64 ? -1.130 -0.433 54.153 1.00 114.50 64 ILE B CA 1
ATOM 1728 C C . ILE B 1 64 ? -0.769 -0.296 55.610 1.00 110.59 64 ILE B C 1
ATOM 1729 O O . ILE B 1 64 ? -0.305 0.752 56.032 1.00 116.89 64 ILE B O 1
ATOM 1734 N N . ILE B 1 65 ? -0.996 -1.352 56.383 1.00 113.59 65 ILE B N 1
ATOM 1735 C CA . ILE B 1 65 ? -0.589 -1.365 57.784 1.00 116.14 65 ILE B CA 1
ATOM 1736 C C . ILE B 1 65 ? 0.876 -0.970 57.893 1.00 117.34 65 ILE B C 1
ATOM 1737 O O . ILE B 1 65 ? 1.232 -0.151 58.729 1.00 120.11 65 ILE B O 1
ATOM 1742 N N . VAL B 1 66 ? 1.727 -1.539 57.044 1.00 119.41 66 VAL B N 1
ATOM 1743 C CA . VAL B 1 66 ? 3.154 -1.226 57.108 1.00 115.15 66 VAL B CA 1
ATOM 1744 C C . VAL B 1 66 ? 3.486 0.217 56.730 1.00 118.17 66 VAL B C 1
ATOM 1745 O O . VAL B 1 66 ? 4.229 0.883 57.445 1.00 123.43 66 VAL B O 1
ATOM 1749 N N . ALA B 1 67 ? 2.962 0.700 55.604 1.00 121.08 67 ALA B N 1
ATOM 1750 C CA . ALA B 1 67 ? 3.265 2.069 55.177 1.00 122.25 67 ALA B CA 1
ATOM 1751 C C . ALA B 1 67 ? 2.773 3.038 56.244 1.00 115.72 67 ALA B C 1
ATOM 1752 O O . ALA B 1 67 ? 3.408 4.052 56.547 1.00 115.30 67 ALA B O 1
ATOM 1754 N N . LEU B 1 68 ? 1.666 2.669 56.871 1.00 113.77 68 LEU B N 1
ATOM 1755 C CA . LEU B 1 68 ? 1.063 3.491 57.911 1.00 119.55 68 LEU B CA 1
ATOM 1756 C C . LEU B 1 68 ? 1.822 3.559 59.247 1.00 123.63 68 LEU B C 1
ATOM 1757 O O . LEU B 1 68 ? 2.087 4.659 59.747 1.00 126.94 68 LEU B O 1
ATOM 1762 N N . VAL B 1 69 ? 2.130 2.402 59.837 1.00 114.98 69 VAL B N 1
ATOM 1763 C CA . VAL B 1 69 ? 2.920 2.344 61.070 1.00 106.15 69 VAL B CA 1
ATOM 1764 C C . VAL B 1 69 ? 4.290 3.020 60.913 1.00 119.75 69 VAL B C 1
ATOM 1765 O O . VAL B 1 69 ? 4.737 3.768 61.793 1.00 128.54 69 VAL B 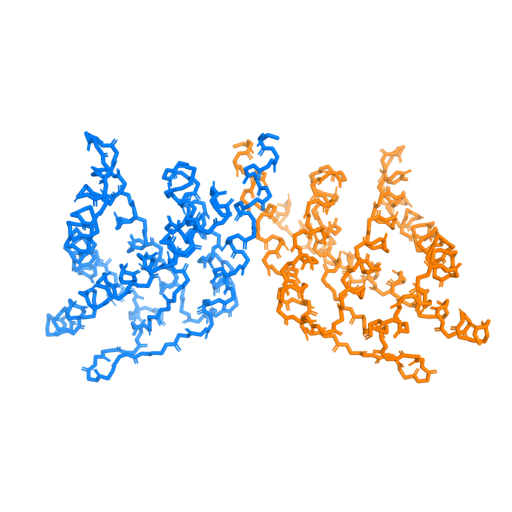O 1
ATOM 1769 N N . LYS B 1 70 ? 4.964 2.756 59.797 1.00 116.02 70 LYS B N 1
ATOM 1770 C CA . LYS B 1 70 ? 6.236 3.406 59.539 1.00 116.91 70 LYS B CA 1
ATOM 1771 C C . LYS B 1 70 ? 6.063 4.918 59.601 1.00 127.04 70 LYS B C 1
ATOM 1772 O O . LYS B 1 70 ? 6.838 5.607 60.264 1.00 141.25 70 LYS B O 1
ATOM 1778 N N . ASN B 1 71 ? 5.036 5.435 58.931 1.00 120.60 71 ASN B N 1
ATOM 1779 C CA . ASN B 1 71 ? 4.836 6.877 58.894 1.00 123.42 71 ASN B CA 1
ATOM 1780 C C . ASN B 1 71 ? 4.472 7.516 60.228 1.00 134.48 71 ASN B C 1
ATOM 1781 O O . ASN B 1 71 ? 4.953 8.606 60.539 1.00 148.02 71 ASN B O 1
ATOM 1786 N N . LEU B 1 72 ? 3.652 6.838 61.027 1.00 128.58 72 LEU B N 1
ATOM 1787 C CA . LEU B 1 72 ? 3.307 7.342 62.365 1.00 134.96 72 LEU B CA 1
ATOM 1788 C C . LEU B 1 72 ? 4.520 7.559 63.259 1.00 137.27 72 LEU B C 1
ATOM 1789 O O . LEU B 1 72 ? 4.744 8.658 63.792 1.00 147.56 72 LEU B O 1
ATOM 1794 N N . LEU B 1 73 ? 5.271 6.488 63.452 1.00 120.24 73 LEU B N 1
ATOM 1795 C CA . LEU B 1 73 ? 6.478 6.582 64.228 1.00 132.70 73 LEU B CA 1
ATOM 1796 C C . LEU B 1 73 ? 7.373 7.721 63.723 1.00 155.06 73 LEU B C 1
ATOM 1797 O O . LEU B 1 73 ? 7.805 8.569 64.523 1.00 164.18 73 LEU B O 1
ATOM 1802 N N . ASN B 1 74 ? 7.639 7.745 62.412 1.00 152.72 74 ASN B N 1
ATOM 1803 C CA . ASN B 1 74 ? 8.452 8.808 61.822 1.00 147.85 74 ASN B CA 1
ATOM 1804 C C . ASN B 1 74 ? 7.879 10.168 62.146 1.00 156.14 74 ASN B C 1
ATOM 1805 O O . ASN B 1 74 ? 8.626 11.124 62.301 1.00 179.34 74 ASN B O 1
ATOM 1810 N N . TYR B 1 75 ? 6.559 10.252 62.270 1.00 144.06 75 TYR B N 1
ATOM 1811 C CA . TYR B 1 75 ? 5.922 11.511 62.644 1.00 163.70 75 TYR B CA 1
ATOM 1812 C C . TYR B 1 75 ? 6.366 12.018 64.019 1.00 181.17 75 TYR B C 1
ATOM 1813 O O . TYR B 1 75 ? 6.980 13.093 64.130 1.00 187.89 75 TYR B O 1
ATOM 1822 N N . LEU B 1 76 ? 6.059 11.243 65.059 1.00 169.07 76 LEU B N 1
ATOM 1823 C CA . LEU B 1 76 ? 6.399 11.645 66.419 1.00 163.44 76 LEU B CA 1
ATOM 1824 C C . LEU B 1 76 ? 7.832 12.140 66.478 1.00 162.91 76 LEU B C 1
ATOM 1825 O O . LEU B 1 76 ? 8.100 13.264 66.901 1.00 162.83 76 LEU B O 1
ATOM 1830 N N . PHE B 1 77 ? 8.742 11.300 66.001 1.00 164.24 77 PHE B N 1
ATOM 1831 C CA . PHE B 1 77 ? 10.178 11.556 66.111 1.00 180.38 77 PHE B CA 1
ATOM 1832 C C . PHE B 1 77 ? 10.732 12.642 65.143 1.00 190.29 77 PHE B C 1
ATOM 1833 O O . PHE B 1 77 ? 11.096 13.744 65.578 1.00 189.78 77 PHE B O 1
ATOM 1841 N N . SER B 1 78 ? 10.807 12.326 63.846 1.00 193.79 78 SER B N 1
ATOM 1842 C CA . SER B 1 78 ? 11.194 13.302 62.817 1.00 195.53 78 SER B CA 1
ATOM 1843 C C . SER B 1 78 ? 10.117 14.395 62.671 1.00 195.62 78 SER B C 1
ATOM 1844 O O . SER B 1 78 ? 9.880 14.896 61.565 1.00 197.13 78 SER B O 1
ATOM 1847 N N . MET B 1 79 ? 9.460 14.743 63.783 1.00 192.88 79 MET B N 1
ATOM 1848 C CA . MET B 1 79 ? 8.495 15.846 63.820 1.00 194.37 79 MET B CA 1
ATOM 1849 C C . MET B 1 79 ? 9.165 17.145 63.350 1.00 208.64 79 MET B C 1
ATOM 1850 O O . MET B 1 79 ? 10.358 17.159 63.038 1.00 217.50 79 MET B O 1
ATOM 1855 N N . GLY B 1 80 ? 8.406 18.236 63.308 1.00 198.63 80 GLY B N 1
ATOM 1856 C CA . GLY B 1 80 ? 8.861 19.458 62.666 1.00 202.78 80 GLY B CA 1
ATOM 1857 C C . GLY B 1 80 ? 8.446 19.446 61.204 1.00 209.29 80 GLY B C 1
ATOM 1858 O O . GLY B 1 80 ? 8.385 20.487 60.543 1.00 201.93 80 GLY B O 1
ATOM 1859 N N . ASP B 1 81 ? 8.172 18.243 60.703 1.00 214.26 81 ASP B N 1
ATOM 1860 C CA . ASP B 1 81 ? 7.557 18.051 59.395 1.00 197.03 81 ASP B CA 1
ATOM 1861 C C . ASP B 1 81 ? 6.328 17.162 59.569 1.00 184.27 81 ASP B C 1
ATOM 1862 O O . ASP B 1 81 ? 6.410 15.945 59.412 1.00 174.46 81 ASP B O 1
ATOM 1867 N N . PRO B 1 82 ? 5.190 17.777 59.925 1.00 178.04 82 PRO B N 1
ATOM 1868 C CA . PRO B 1 82 ? 3.938 17.119 60.307 1.00 164.22 82 PRO B CA 1
ATOM 1869 C C . PRO B 1 82 ? 3.028 16.910 59.109 1.00 154.46 82 PRO B C 1
ATOM 1870 O O . PRO B 1 82 ? 1.824 16.711 59.265 1.00 128.30 82 PRO B O 1
ATOM 1874 N N . VAL B 1 83 ? 3.622 16.975 57.921 1.00 172.92 83 VAL B N 1
ATOM 1875 C CA . VAL B 1 83 ? 2.926 16.772 56.650 1.00 164.69 83 VAL B CA 1
ATOM 1876 C C . VAL B 1 83 ? 3.689 15.738 55.820 1.00 153.84 83 VAL B C 1
ATOM 1877 O O . VAL B 1 83 ? 3.101 14.805 55.274 1.00 139.39 83 VAL B O 1
ATOM 1881 N N . GLY B 1 84 ? 5.009 15.903 55.766 1.00 164.16 84 GLY B N 1
ATOM 1882 C CA . GLY B 1 84 ? 5.890 14.970 55.091 1.00 152.86 84 GLY B CA 1
ATOM 1883 C C . GLY B 1 84 ? 5.535 13.524 55.345 1.00 145.94 84 GLY B C 1
ATOM 1884 O O . GLY B 1 84 ? 5.445 12.745 54.409 1.00 156.03 84 GLY B O 1
ATOM 1885 N N . PRO B 1 85 ? 5.373 13.146 56.614 1.00 149.34 85 PRO B N 1
ATOM 1886 C CA . PRO B 1 85 ? 4.823 11.840 56.973 1.00 145.82 85 PRO B CA 1
ATOM 1887 C C . PRO B 1 85 ? 3.575 11.487 56.168 1.00 136.11 85 PRO B C 1
ATOM 1888 O O . PRO B 1 85 ? 3.449 10.363 55.675 1.00 132.12 85 PRO B O 1
ATOM 1892 N N . PHE B 1 86 ? 2.666 12.442 56.015 1.00 138.12 86 PHE B N 1
ATOM 1893 C CA . PHE B 1 86 ? 1.400 12.163 55.345 1.00 134.76 86 PHE B CA 1
ATOM 1894 C C . PHE B 1 86 ? 1.557 11.913 53.861 1.00 131.58 86 PHE B C 1
ATOM 1895 O O . PHE B 1 86 ? 1.007 10.952 53.338 1.00 133.39 86 PHE B O 1
ATOM 1903 N N . ALA B 1 87 ? 2.295 12.788 53.186 1.00 136.87 87 ALA B N 1
ATOM 1904 C CA . ALA B 1 87 ? 2.576 12.620 51.766 1.00 130.09 87 ALA B CA 1
ATOM 1905 C C . ALA B 1 87 ? 3.281 11.288 51.482 1.00 135.57 87 ALA B C 1
ATOM 1906 O O . ALA B 1 87 ? 2.981 10.623 50.493 1.00 139.10 87 ALA B O 1
ATOM 1908 N N . ASN B 1 88 ? 4.220 10.904 52.345 1.00 134.24 88 ASN B N 1
ATOM 1909 C CA . ASN B 1 88 ? 4.929 9.635 52.204 1.00 118.63 88 ASN B CA 1
ATOM 1910 C C . ASN B 1 88 ? 3.969 8.457 52.338 1.00 124.02 88 ASN B C 1
ATOM 1911 O O . ASN B 1 88 ? 4.079 7.457 51.623 1.00 127.41 88 ASN B O 1
ATOM 1916 N N . PHE B 1 89 ? 2.986 8.591 53.223 1.00 130.51 89 PHE B N 1
ATOM 1917 C CA . PHE B 1 89 ? 1.945 7.573 53.301 1.00 131.93 89 PHE B CA 1
ATOM 1918 C C . PHE B 1 89 ? 1.073 7.512 52.061 1.00 121.81 89 PHE B C 1
ATOM 1919 O O . PHE B 1 89 ? 0.779 6.435 51.571 1.00 124.92 89 PHE B O 1
ATOM 1927 N N . LEU B 1 90 ? 0.625 8.663 51.582 1.00 119.98 90 LEU B N 1
ATOM 1928 C CA . LEU B 1 90 ? -0.254 8.708 50.417 1.00 121.26 90 LEU B CA 1
ATOM 1929 C C . LEU B 1 90 ? 0.387 8.091 49.169 1.00 128.84 90 LEU B C 1
ATOM 1930 O O . LEU B 1 90 ? -0.225 7.273 48.482 1.00 126.87 90 LEU B O 1
ATOM 1935 N N . ALA B 1 91 ? 1.617 8.493 48.875 1.00 128.87 91 ALA B N 1
ATOM 1936 C CA . ALA B 1 91 ? 2.381 7.874 47.806 1.00 119.41 91 ALA B CA 1
ATOM 1937 C C . ALA B 1 91 ? 2.495 6.366 48.029 1.00 118.95 91 ALA B C 1
ATOM 1938 O O . ALA B 1 91 ? 2.099 5.571 47.178 1.00 117.57 91 ALA B O 1
ATOM 1940 N N . GLY B 1 92 ? 3.060 5.969 49.165 1.00 121.64 92 GLY B N 1
ATOM 1941 C CA . GLY B 1 92 ? 3.159 4.558 49.485 1.00 128.36 92 GLY B CA 1
ATOM 1942 C C . GLY B 1 92 ? 1.880 3.781 49.187 1.00 128.71 92 GLY B C 1
ATOM 1943 O O . GLY B 1 92 ? 1.909 2.777 48.475 1.00 128.02 92 GLY B O 1
ATOM 1944 N N . ALA B 1 93 ? 0.752 4.254 49.712 1.00 126.07 93 ALA B N 1
ATOM 1945 C CA . ALA B 1 93 ? -0.513 3.527 49.612 1.00 114.56 93 ALA B CA 1
ATOM 1946 C C . ALA B 1 93 ? -1.107 3.560 48.221 1.00 114.69 93 ALA B C 1
ATOM 1947 O O . ALA B 1 93 ? -1.539 2.537 47.716 1.00 116.51 93 ALA B O 1
ATOM 1949 N N . SER B 1 94 ? -1.139 4.727 47.591 1.00 117.13 94 SER B N 1
ATOM 1950 C CA . SER B 1 94 ? -1.675 4.797 46.231 1.00 128.32 94 SER B CA 1
ATOM 1951 C C . SER B 1 94 ? -0.922 3.828 45.322 1.00 119.71 94 SER B C 1
ATOM 1952 O O . SER B 1 94 ? -1.515 3.008 44.626 1.00 123.66 94 SER B O 1
ATOM 1955 N N . PHE B 1 95 ? 0.396 3.914 45.357 1.00 116.04 95 PHE B N 1
ATOM 1956 C CA . PHE B 1 95 ? 1.233 3.060 44.538 1.00 113.40 95 PHE B CA 1
ATOM 1957 C C . PHE B 1 95 ? 1.064 1.584 44.888 1.00 110.84 95 PHE B C 1
ATOM 1958 O O . PHE B 1 95 ? 0.849 0.755 44.019 1.00 112.29 95 PHE B O 1
ATOM 1966 N N . LEU B 1 96 ? 1.172 1.245 46.159 1.00 113.94 96 LEU B N 1
ATOM 1967 C CA . LEU B 1 96 ? 1.097 -0.157 46.529 1.00 118.45 96 LEU B CA 1
ATOM 1968 C C . LEU B 1 96 ? -0.291 -0.687 46.208 1.00 120.88 96 LEU B C 1
ATOM 1969 O O . LEU B 1 96 ? -0.450 -1.836 45.824 1.00 132.82 96 LEU B O 1
ATOM 1974 N N . LEU B 1 97 ? -1.296 0.169 46.317 1.00 118.65 97 LEU B N 1
ATOM 1975 C CA . LEU B 1 97 ? -2.669 -0.258 46.082 1.00 119.81 97 LEU B CA 1
ATOM 1976 C C . LEU B 1 97 ? -2.904 -0.611 44.632 1.00 125.22 97 LEU B C 1
ATOM 1977 O O . LEU B 1 97 ? -3.401 -1.688 44.330 1.00 132.22 97 LEU B O 1
ATOM 1982 N N . THR B 1 98 ? -2.550 0.297 43.728 1.00 122.02 98 THR B N 1
ATOM 1983 C CA . THR B 1 98 ? -2.787 0.050 42.318 1.00 114.71 98 THR B CA 1
ATOM 1984 C C . THR B 1 98 ? -1.899 -1.089 41.834 1.00 116.84 98 THR B C 1
ATOM 1985 O O . THR B 1 98 ? -2.352 -1.958 41.092 1.00 128.84 98 THR B O 1
ATOM 1989 N N . ALA B 1 99 ? -0.642 -1.100 42.270 1.00 116.75 99 ALA B N 1
ATOM 1990 C CA . ALA B 1 99 ? 0.292 -2.152 41.866 1.00 122.53 99 ALA B CA 1
ATOM 1991 C C . ALA B 1 99 ? -0.241 -3.524 42.248 1.00 126.27 99 ALA B C 1
ATOM 1992 O O . ALA B 1 99 ? -0.047 -4.501 41.536 1.00 140.24 99 ALA B O 1
ATOM 1994 N N . TYR B 1 100 ? -0.939 -3.601 43.367 1.00 128.45 100 TYR B N 1
ATOM 1995 C CA . TYR B 1 100 ? -1.572 -4.850 43.728 1.00 128.15 100 TYR B CA 1
ATOM 1996 C C . TYR B 1 100 ? -2.853 -5.021 42.956 1.00 140.16 100 TYR B C 1
ATOM 1997 O O . TYR B 1 100 ? -3.209 -6.133 42.596 1.00 153.94 100 TYR B O 1
ATOM 2006 N N . ALA B 1 101 ? -3.549 -3.914 42.717 1.00 138.27 101 ALA B N 1
ATOM 2007 C CA . ALA B 1 101 ? -4.769 -3.922 41.923 1.00 136.31 101 ALA B CA 1
ATOM 2008 C C . ALA B 1 101 ? -4.446 -4.144 40.449 1.00 128.17 101 ALA B C 1
ATOM 2009 O O . ALA B 1 101 ? -5.221 -3.779 39.575 1.00 143.64 101 ALA B O 1
ATOM 2011 N N . ILE B 1 102 ? -3.283 -4.731 40.188 1.00 125.61 102 ILE B N 1
ATOM 2012 C CA . ILE B 1 102 ? -2.883 -5.135 38.843 1.00 132.35 102 ILE B CA 1
ATOM 2013 C C . ILE B 1 102 ? -2.264 -6.536 38.850 1.00 136.58 102 ILE B C 1
ATOM 2014 O O . ILE B 1 102 ? -2.670 -7.396 38.078 1.00 147.42 102 ILE B O 1
ATOM 2019 N N . TYR B 1 103 ? -1.285 -6.763 39.721 1.00 140.66 103 TYR B N 1
ATOM 2020 C CA . TYR B 1 103 ? -0.746 -8.107 39.932 1.00 141.69 103 TYR B CA 1
ATOM 2021 C C . TYR B 1 103 ? -1.806 -9.041 40.519 1.00 162.25 103 TYR B C 1
ATOM 2022 O O . TYR B 1 103 ? -1.621 -10.258 40.549 1.00 171.79 103 TYR B O 1
ATOM 2031 N N . LYS B 1 104 ? -2.914 -8.461 40.980 1.00 167.35 104 LYS B N 1
ATOM 2032 C CA . LYS B 1 104 ? -4.046 -9.212 41.534 1.00 171.48 104 LYS B CA 1
ATOM 2033 C C . LYS B 1 104 ? -4.661 -10.161 40.507 1.00 194.23 104 LYS B C 1
ATOM 2034 O O . LYS B 1 104 ? -4.828 -11.356 40.771 1.00 194.90 104 LYS B O 1
ATOM 2040 N N . ASN B 1 105 ? -4.997 -9.610 39.340 1.00 203.37 105 ASN B N 1
ATOM 2041 C CA . ASN B 1 105 ? -5.712 -10.334 38.288 1.00 215.18 105 ASN B CA 1
ATOM 2042 C C . ASN B 1 105 ? -4.872 -11.453 37.653 1.00 221.60 105 ASN B C 1
ATOM 2043 O O . ASN B 1 105 ? -3.938 -11.977 38.273 1.00 208.19 105 ASN B O 1
ATOM 2048 N N . LYS B 1 106 ? -5.214 -11.806 36.415 1.00 244.63 106 LYS B N 1
ATOM 2049 C CA . LYS B 1 106 ? -4.592 -12.930 35.713 1.00 246.08 106 LYS B CA 1
ATOM 2050 C C . LYS B 1 106 ? -3.066 -13.000 35.904 1.00 243.34 106 LYS B C 1
ATOM 2051 O O . LYS B 1 106 ? -2.369 -11.981 35.878 1.00 231.68 106 LYS B O 1
ATOM 2057 N N . ARG B 1 107 ? -2.575 -14.219 36.119 1.00 247.02 107 ARG B N 1
ATOM 2058 C CA . ARG B 1 107 ? -1.140 -14.534 36.145 1.00 236.88 107 ARG B CA 1
ATOM 2059 C C . ARG B 1 107 ? -0.278 -13.729 37.148 1.00 206.35 107 ARG B C 1
ATOM 2060 O O . ARG B 1 107 ? -0.791 -13.119 38.094 1.00 181.72 107 ARG B O 1
ATOM 2068 N N . SER B 1 108 ? 1.036 -13.752 36.928 1.00 192.77 108 SER B N 1
ATOM 2069 C CA . SER B 1 108 ? 1.988 -13.193 37.876 1.00 167.73 108 SER B CA 1
ATOM 2070 C C . SER B 1 108 ? 2.979 -12.240 37.243 1.00 152.84 108 SER B C 1
ATOM 2071 O O . SER B 1 108 ? 2.653 -11.105 36.954 1.00 146.37 108 SER B O 1
ATOM 2074 N N . THR B 1 109 ? 4.206 -12.707 37.058 1.00 158.56 109 THR B N 1
ATOM 2075 C CA . THR B 1 109 ? 5.364 -11.827 36.846 1.00 158.88 109 THR B CA 1
ATOM 2076 C C . THR B 1 109 ? 5.203 -10.668 35.854 1.00 151.53 109 THR B C 1
ATOM 2077 O O . THR B 1 109 ? 5.586 -9.522 36.143 1.00 134.70 109 THR B O 1
ATOM 2081 N N . LYS B 1 110 ? 4.675 -10.977 34.674 1.00 157.87 110 LYS B N 1
ATOM 2082 C CA . LYS B 1 110 ? 4.405 -9.947 33.688 1.00 154.44 110 LYS B CA 1
ATOM 2083 C C . LYS B 1 110 ? 3.483 -8.934 34.346 1.00 137.96 110 LYS B C 1
ATOM 2084 O O . LYS B 1 110 ? 3.597 -7.733 34.133 1.00 126.76 110 LYS B O 1
ATOM 2090 N N . SER B 1 111 ? 2.565 -9.440 35.155 1.00 140.31 111 SER B N 1
ATOM 2091 C CA . SER B 1 111 ? 1.604 -8.585 35.826 1.00 143.48 111 SER B CA 1
ATOM 2092 C C . SER B 1 111 ? 2.245 -7.763 36.938 1.00 144.14 111 SER B C 1
ATOM 2093 O O . SER B 1 111 ? 1.923 -6.592 37.109 1.00 140.40 111 SER B O 1
ATOM 2096 N N . LEU B 1 112 ? 3.145 -8.378 37.699 1.00 149.56 112 LEU B N 1
ATOM 2097 C CA . LEU B 1 112 ? 3.789 -7.693 38.817 1.00 136.29 112 LEU B CA 1
ATOM 2098 C C . LEU B 1 112 ? 4.486 -6.463 38.265 1.00 131.32 112 LEU B C 1
ATOM 2099 O O . LEU B 1 112 ? 4.201 -5.347 38.697 1.00 133.31 112 LEU B O 1
ATOM 2104 N N . ILE B 1 113 ? 5.371 -6.661 37.288 1.00 125.82 113 ILE B N 1
ATOM 2105 C CA . ILE B 1 113 ? 6.161 -5.550 36.759 1.00 116.76 113 ILE B CA 1
ATOM 2106 C C . ILE B 1 113 ? 5.301 -4.440 36.161 1.00 115.02 113 ILE B C 1
ATOM 2107 O O . ILE B 1 113 ? 5.538 -3.258 36.397 1.00 111.12 113 ILE B O 1
ATOM 2112 N N . THR B 1 114 ? 4.298 -4.813 35.380 1.00 119.22 114 THR B N 1
ATOM 2113 C CA . THR B 1 114 ? 3.423 -3.805 34.812 1.00 117.69 114 THR B CA 1
ATOM 2114 C C . THR B 1 114 ? 2.627 -3.113 35.918 1.00 117.11 114 THR B C 1
ATOM 2115 O O . THR B 1 114 ? 2.253 -1.951 35.794 1.00 113.83 114 THR B O 1
ATOM 2119 N N . GLY B 1 115 ? 2.379 -3.832 37.007 1.00 122.87 115 GLY B N 1
ATOM 2120 C CA . GLY B 1 115 ? 1.672 -3.279 38.146 1.00 121.15 115 GLY B CA 1
ATOM 2121 C C . GLY B 1 115 ? 2.516 -2.193 38.771 1.00 117.45 115 GLY B C 1
ATOM 2122 O O . GLY B 1 115 ? 2.011 -1.170 39.223 1.00 112.60 115 GLY B O 1
ATOM 2123 N N . LEU B 1 116 ? 3.828 -2.403 38.752 1.00 122.78 116 LEU B N 1
ATOM 2124 C CA . LEU B 1 116 ? 4.761 -1.396 39.239 1.00 116.86 116 LEU B CA 1
ATOM 2125 C C . LEU B 1 116 ? 4.816 -0.196 38.286 1.00 106.15 116 LEU B C 1
ATOM 2126 O O . LEU B 1 116 ? 4.878 0.939 38.727 1.00 111.70 116 LEU B O 1
ATOM 2131 N N . ILE B 1 117 ? 4.757 -0.428 36.982 1.00 100.34 117 ILE B N 1
ATOM 2132 C CA . ILE B 1 117 ? 4.805 0.706 36.058 1.00 105.75 117 ILE B CA 1
ATOM 2133 C C . ILE B 1 117 ? 3.575 1.613 36.186 1.00 110.18 117 ILE B C 1
ATOM 2134 O O . ILE B 1 117 ? 3.693 2.832 36.347 1.00 107.55 117 ILE B O 1
ATOM 2139 N N . ILE B 1 118 ? 2.387 1.017 36.128 1.00 118.06 118 ILE B N 1
ATOM 2140 C CA . ILE B 1 118 ? 1.149 1.773 36.335 1.00 119.55 118 ILE B CA 1
ATOM 2141 C C . ILE B 1 118 ? 1.088 2.311 37.771 1.00 120.15 118 ILE B C 1
ATOM 2142 O O . ILE B 1 118 ? 0.524 3.375 38.035 1.00 117.63 118 ILE B O 1
ATOM 2147 N N . ALA B 1 119 ? 1.678 1.562 38.695 1.00 116.08 119 ALA B N 1
ATOM 2148 C CA . ALA B 1 119 ? 1.747 1.965 40.084 1.00 113.32 119 ALA B CA 1
ATOM 2149 C C . ALA B 1 119 ? 2.445 3.318 40.236 1.00 115.72 119 ALA B C 1
ATOM 2150 O O . ALA B 1 119 ? 1.893 4.230 40.851 1.00 118.11 119 ALA B O 1
ATOM 2152 N N . THR B 1 120 ? 3.651 3.452 39.684 1.00 117.96 120 THR B N 1
ATOM 2153 C CA . THR B 1 120 ? 4.361 4.729 39.772 1.00 116.21 120 THR B CA 1
ATOM 2154 C C . THR B 1 120 ? 3.626 5.814 38.975 1.00 113.91 120 THR B C 1
ATOM 2155 O O . THR B 1 120 ? 3.627 6.978 39.364 1.00 113.93 120 THR B O 1
ATOM 2159 N N . ILE B 1 121 ? 2.963 5.436 37.886 1.00 110.14 121 ILE B N 1
ATOM 2160 C CA . ILE B 1 121 ? 2.234 6.433 37.105 1.00 114.88 121 ILE B CA 1
ATOM 2161 C C . ILE B 1 121 ? 1.026 6.990 37.867 1.00 115.70 121 ILE B C 1
ATOM 2162 O O . ILE B 1 121 ? 0.793 8.201 37.873 1.00 119.46 121 ILE B O 1
ATOM 2167 N N . VAL B 1 122 ? 0.283 6.114 38.535 1.00 108.13 122 VAL B N 1
ATOM 2168 C CA . VAL B 1 122 ? -0.792 6.544 39.425 1.00 118.02 122 VAL B CA 1
ATOM 2169 C C . VAL B 1 122 ? -0.220 7.472 40.487 1.00 123.92 122 VAL B C 1
ATOM 2170 O O . VAL B 1 122 ? -0.540 8.664 40.534 1.00 113.50 122 VAL B O 1
ATOM 2174 N N . MET B 1 123 ? 0.662 6.903 41.311 1.00 126.57 123 MET B N 1
ATOM 2175 C CA . MET B 1 123 ? 1.304 7.620 42.404 1.00 117.77 123 MET B CA 1
ATOM 2176 C C . MET B 1 123 ? 1.688 9.023 41.972 1.00 116.92 123 MET B C 1
ATOM 2177 O O . MET B 1 123 ? 1.368 9.977 42.664 1.00 130.15 123 MET B O 1
ATOM 2182 N N . THR B 1 124 ? 2.335 9.164 40.817 1.00 112.98 124 THR B N 1
ATOM 2183 C CA . THR B 1 124 ? 2.779 10.487 40.379 1.00 118.09 124 THR B CA 1
ATOM 2184 C C . THR B 1 124 ? 1.593 11.406 40.084 1.00 121.95 124 THR B C 1
ATOM 2185 O O . THR B 1 124 ? 1.592 12.575 40.468 1.00 118.16 124 THR B O 1
ATOM 2189 N N . ILE B 1 125 ? 0.574 10.869 39.421 1.00 127.08 125 ILE B N 1
ATOM 2190 C CA . ILE B 1 125 ? -0.606 11.662 39.099 1.00 130.55 125 ILE B CA 1
ATOM 2191 C C . ILE B 1 125 ? -1.329 12.120 40.353 1.00 128.35 125 ILE B C 1
ATOM 2192 O O . ILE B 1 125 ? -1.520 13.317 40.574 1.00 129.04 125 ILE B O 1
ATOM 2197 N N . VAL B 1 126 ? -1.726 11.151 41.168 1.00 122.69 126 VAL B N 1
ATOM 2198 C CA . VAL B 1 126 ? -2.474 11.427 42.382 1.00 128.44 126 VAL B CA 1
ATOM 2199 C C . VAL B 1 126 ? -1.728 12.350 43.326 1.00 121.47 126 VAL B C 1
ATOM 2200 O O . VAL B 1 126 ? -2.333 13.172 44.003 1.00 121.11 126 VAL B O 1
ATOM 2204 N N . LEU B 1 127 ? -0.410 12.218 43.370 1.00 124.27 127 LEU B N 1
ATOM 2205 C CA . LEU B 1 127 ? 0.375 13.039 44.277 1.00 124.57 127 LEU B CA 1
ATOM 2206 C C . LEU B 1 127 ? 0.691 14.407 43.725 1.00 125.89 127 LEU B C 1
ATOM 2207 O O . LEU B 1 127 ? 0.745 15.359 44.479 1.00 145.40 127 LEU B O 1
ATOM 2212 N N . SER B 1 128 ? 0.872 14.534 42.422 1.00 120.70 128 SER B N 1
ATOM 2213 C CA . SER B 1 128 ? 1.019 15.872 41.879 1.00 135.40 128 SER B CA 1
ATOM 2214 C C . SER B 1 128 ? -0.303 16.625 42.029 1.00 125.50 128 SER B C 1
ATOM 2215 O O . SER B 1 128 ? -0.324 17.854 42.101 1.00 128.64 128 SER B O 1
ATOM 2218 N N . ILE B 1 129 ? -1.402 15.879 42.097 1.00 115.54 129 ILE B N 1
ATOM 2219 C CA . ILE B 1 129 ? -2.708 16.473 42.364 1.00 118.99 129 ILE B CA 1
ATOM 2220 C C . ILE B 1 129 ? -2.821 16.957 43.812 1.00 131.01 129 ILE B C 1
ATOM 2221 O O . ILE B 1 129 ? -2.883 18.157 44.063 1.00 136.11 129 ILE B O 1
ATOM 2226 N N . LEU B 1 130 ? -2.830 16.024 44.762 1.00 136.24 130 LEU B N 1
ATOM 2227 C CA . LEU B 1 130 ? -2.901 16.369 46.187 1.00 125.11 130 LEU B CA 1
ATOM 2228 C C . LEU B 1 130 ? -1.764 17.275 46.625 1.00 126.40 130 LEU B C 1
ATOM 2229 O O . LEU B 1 130 ? -1.821 17.893 47.676 1.00 144.75 130 LEU B O 1
ATOM 2234 N N . ASN B 1 131 ? -0.724 17.366 45.817 1.00 125.60 131 ASN B N 1
ATOM 2235 C CA . ASN B 1 131 ? 0.329 18.319 46.100 1.00 134.98 131 ASN B CA 1
ATOM 2236 C C . ASN B 1 131 ? -0.036 19.749 45.724 1.00 144.16 131 ASN B C 1
ATOM 2237 O O . ASN B 1 131 ? 0.485 20.674 46.335 1.00 148.44 131 ASN B O 1
ATOM 2242 N N . TYR B 1 132 ? -0.955 19.915 44.769 1.00 148.31 132 TYR B N 1
ATOM 2243 C CA . TYR B 1 132 ? -1.657 21.194 44.586 1.00 159.62 132 TYR B CA 1
ATOM 2244 C C . TYR B 1 132 ? -2.857 21.348 45.529 1.00 165.21 132 TYR B C 1
ATOM 2245 O O . TYR B 1 132 ? -3.990 21.602 45.105 1.00 159.16 132 TYR B O 1
ATOM 2254 N N . PHE B 1 133 ? -2.546 21.171 46.813 1.00 171.02 133 PHE B N 1
ATOM 2255 C CA . PHE B 1 133 ? -3.435 21.316 47.965 1.00 163.49 133 PHE B CA 1
ATOM 2256 C C . PHE B 1 133 ? -2.818 20.538 49.147 1.00 151.27 133 PHE B C 1
ATOM 2257 O O . PHE B 1 133 ? -3.519 19.921 49.952 1.00 132.66 133 PHE B O 1
ATOM 2265 N N . VAL B 1 134 ? -1.483 20.568 49.195 1.00 150.99 134 VAL B N 1
ATOM 2266 C CA . VAL B 1 134 ? -0.661 20.037 50.289 1.00 149.42 134 VAL B CA 1
ATOM 2267 C C . VAL B 1 134 ? 0.720 20.707 50.315 1.00 156.85 134 VAL B C 1
ATOM 2268 O O . VAL B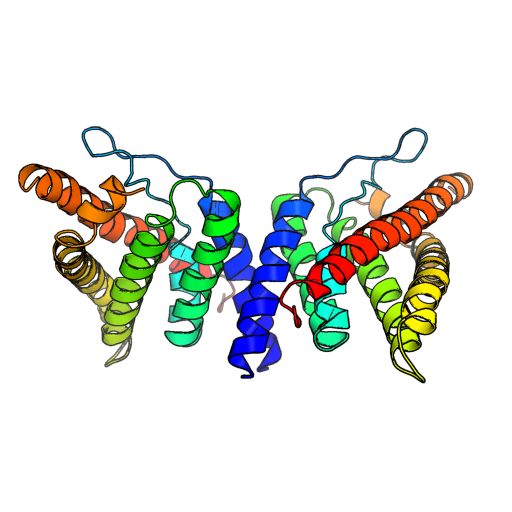 1 134 ? 1.390 20.743 51.360 1.00 164.50 134 VAL B O 1
ATOM 2272 N N . LEU B 1 135 ? 1.148 21.264 49.185 1.00 149.63 135 LEU B N 1
ATOM 2273 C CA . LEU B 1 135 ? 2.379 22.041 49.193 1.00 159.90 135 LEU B CA 1
ATOM 2274 C C . LEU B 1 135 ? 2.138 23.302 50.021 1.00 174.35 135 LEU B C 1
ATOM 2275 O O . LEU B 1 135 ? 3.001 23.763 50.780 1.00 187.93 135 LEU B O 1
ATOM 2280 N N . LEU B 1 136 ? 0.920 23.813 49.922 1.00 167.03 136 LEU B N 1
ATOM 2281 C CA . LEU B 1 136 ? 0.470 24.935 50.744 1.00 177.30 136 LEU B CA 1
ATOM 2282 C C . LEU B 1 136 ? 0.609 24.703 52.278 1.00 175.60 136 LEU B C 1
ATOM 2283 O O . LEU B 1 136 ? 1.277 25.480 52.981 1.00 174.92 136 LEU B O 1
ATOM 2288 N N . PRO B 1 137 ? -0.026 23.639 52.813 1.00 174.14 137 PRO B N 1
ATOM 2289 C CA . PRO B 1 137 ? 0.277 23.338 54.215 1.00 168.66 137 PRO B CA 1
ATOM 2290 C C . PRO B 1 137 ? 1.751 23.019 54.558 1.00 176.90 137 PRO B C 1
ATOM 2291 O O . PRO B 1 137 ? 2.078 23.230 55.727 1.00 186.89 137 PRO B O 1
ATOM 2295 N N . LEU B 1 138 ? 2.613 22.534 53.654 1.00 166.61 138 LEU B N 1
ATOM 2296 C CA . LEU B 1 138 ? 4.037 22.612 54.020 1.00 170.06 138 LEU B CA 1
ATOM 2297 C C . LEU B 1 138 ? 4.613 24.002 53.774 1.00 180.02 138 LEU B C 1
ATOM 2298 O O . LEU B 1 138 ? 5.827 24.169 53.702 1.00 185.74 138 LEU B O 1
ATOM 2303 N N . TYR B 1 139 ? 3.745 24.998 53.621 1.00 184.91 139 TYR B N 1
ATOM 2304 C CA . TYR B 1 139 ? 4.136 26.339 54.061 1.00 205.33 139 TYR B CA 1
ATOM 2305 C C . TYR B 1 139 ? 3.765 26.518 55.536 1.00 211.06 139 TYR B C 1
ATOM 2306 O O . TYR B 1 139 ? 4.609 26.883 56.367 1.00 208.45 139 TYR B O 1
ATOM 2315 N N . GLY B 1 140 ? 2.495 26.273 55.851 1.00 201.98 140 GLY B N 1
ATOM 2316 C CA . GLY B 1 140 ? 2.031 26.375 57.224 1.00 194.16 140 GLY B CA 1
ATOM 2317 C C . GLY B 1 140 ? 3.034 25.782 58.204 1.00 199.19 140 GLY B C 1
ATOM 2318 O O . GLY B 1 140 ? 3.442 26.445 59.157 1.00 202.05 140 GLY B O 1
ATOM 2319 N N . MET B 1 141 ? 3.438 24.536 57.959 1.00 198.56 141 MET B N 1
ATOM 2320 C CA . MET B 1 141 ? 4.453 23.862 58.772 1.00 197.56 141 MET B CA 1
ATOM 2321 C C . MET B 1 141 ? 5.856 24.420 58.518 1.00 185.95 141 MET B C 1
ATOM 2322 O O . MET B 1 141 ? 6.858 23.725 58.701 1.00 172.40 141 MET B O 1
ATOM 2324 N N . LYS B 1 153 ? 5.598 27.969 42.118 1.00 132.81 153 LYS B N 1
ATOM 2325 C CA . LYS B 1 153 ? 4.679 26.999 42.725 1.00 148.89 153 LYS B CA 1
ATOM 2326 C C . LYS B 1 153 ? 4.350 25.869 41.763 1.00 156.99 153 LYS B C 1
ATOM 2327 O O . LYS B 1 153 ? 4.459 24.695 42.104 1.00 155.67 153 LYS B O 1
ATOM 2329 N N . VAL B 1 154 ? 3.959 26.226 40.544 1.00 161.40 154 VAL B N 1
ATOM 2330 C CA . VAL B 1 154 ? 3.740 25.237 39.497 1.00 149.12 154 VAL B CA 1
ATOM 2331 C C . VAL B 1 154 ? 5.076 24.637 39.141 1.00 143.19 154 VAL B C 1
ATOM 2332 O O . VAL B 1 154 ? 5.208 23.420 39.011 1.00 139.89 154 VAL B O 1
ATOM 2336 N N . ILE B 1 155 ? 6.066 25.512 38.992 1.00 138.45 155 ILE B N 1
ATOM 2337 C CA . ILE B 1 155 ? 7.437 25.109 38.718 1.00 144.03 155 ILE B CA 1
ATOM 2338 C C . ILE B 1 155 ? 7.905 24.162 39.824 1.00 144.20 155 ILE B C 1
ATOM 2339 O O . ILE B 1 155 ? 8.680 23.215 39.608 1.00 134.79 155 ILE B O 1
ATOM 2344 N N . ILE B 1 156 ? 7.379 24.407 41.018 1.00 154.39 156 ILE B N 1
ATOM 2345 C CA . ILE B 1 156 ? 7.575 23.519 42.157 1.00 147.47 156 ILE B CA 1
ATOM 2346 C C . ILE B 1 156 ? 6.989 22.137 41.900 1.00 139.65 156 ILE B C 1
ATOM 2347 O O . ILE B 1 156 ? 7.632 21.131 42.185 1.00 135.46 156 ILE B O 1
ATOM 2352 N N . VAL B 1 157 ? 5.767 22.084 41.368 1.00 140.71 157 VAL B N 1
ATOM 2353 C CA . VAL B 1 157 ? 5.178 20.800 41.003 1.00 130.38 157 VAL B CA 1
ATOM 2354 C C . VAL B 1 157 ? 5.991 20.096 39.909 1.00 126.92 157 VAL B C 1
ATOM 2355 O O . VAL B 1 157 ? 5.980 18.878 39.830 1.00 134.99 157 VAL B O 1
ATOM 2359 N N . SER B 1 158 ? 6.721 20.843 39.085 1.00 131.54 158 SER B N 1
ATOM 2360 C CA . SER B 1 158 ? 7.697 20.210 38.183 1.00 134.36 158 SER B CA 1
ATOM 2361 C C . SER B 1 158 ? 9.137 20.219 38.751 1.00 139.42 158 SER B C 1
ATOM 2362 O O . SER B 1 158 ? 10.135 20.259 38.031 1.00 132.74 158 SER B O 1
ATOM 2365 N N . GLY B 1 159 ? 9.206 20.227 40.073 1.00 141.61 159 GLY B N 1
ATOM 2366 C CA . GLY B 1 159 ? 10.305 19.621 40.797 1.00 135.88 159 GLY B CA 1
ATOM 2367 C C . GLY B 1 159 ? 9.727 18.408 41.533 1.00 129.50 159 GLY B C 1
ATOM 2368 O O . GLY B 1 159 ? 10.450 17.472 41.877 1.00 125.01 159 GLY B O 1
ATOM 2369 N N . ILE B 1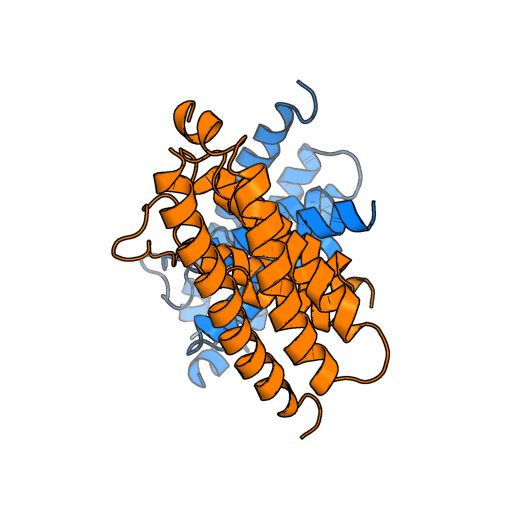 160 ? 8.412 18.429 41.772 1.00 118.89 160 ILE B N 1
ATOM 2370 C CA . ILE B 1 160 ? 7.703 17.320 42.425 1.00 120.97 160 ILE B CA 1
ATOM 2371 C C . ILE B 1 160 ? 7.655 16.071 41.571 1.00 125.82 160 ILE B C 1
ATOM 2372 O O . ILE B 1 160 ? 8.115 15.005 41.988 1.00 130.24 160 ILE B O 1
ATOM 2377 N N . ILE B 1 161 ? 7.085 16.205 40.380 1.00 130.54 161 ILE B N 1
ATOM 2378 C CA . ILE B 1 161 ? 6.895 15.066 39.497 1.00 126.74 161 ILE B CA 1
ATOM 2379 C C . ILE B 1 161 ? 8.215 14.335 39.272 1.00 121.07 161 ILE B C 1
ATOM 2380 O O . ILE B 1 161 ? 8.353 13.181 39.689 1.00 117.52 161 ILE B O 1
ATOM 2385 N N . PRO B 1 162 ? 9.212 15.020 38.676 1.00 115.57 162 PRO B N 1
ATOM 2386 C CA . PRO B 1 162 ? 10.478 14.317 38.439 1.00 116.36 162 PRO B CA 1
ATOM 2387 C C . PRO B 1 162 ? 10.875 13.452 39.642 1.00 121.00 162 PRO B C 1
ATOM 2388 O O . PRO B 1 162 ? 11.408 12.358 39.456 1.00 114.06 162 PRO B O 1
ATOM 2392 N N . PHE B 1 163 ? 10.590 13.924 40.857 1.00 131.07 163 PHE B N 1
ATOM 2393 C CA . PHE B 1 163 ? 10.847 13.140 42.065 1.00 123.35 163 PHE B CA 1
ATOM 2394 C C . PHE B 1 163 ? 10.025 11.863 42.064 1.00 116.68 163 PHE B C 1
ATOM 2395 O O . PHE B 1 163 ? 10.580 10.764 41.985 1.00 116.38 163 PHE B O 1
ATOM 2403 N N . ASN B 1 164 ? 8.705 12.028 42.137 1.00 111.94 164 ASN B N 1
ATOM 2404 C CA . ASN B 1 164 ? 7.765 10.913 42.195 1.00 112.71 164 ASN B CA 1
ATOM 2405 C C . ASN B 1 164 ? 8.089 9.781 41.220 1.00 119.48 164 ASN B C 1
ATOM 2406 O O . ASN B 1 164 ? 7.947 8.592 41.544 1.00 104.80 164 ASN B O 1
ATOM 2411 N N . ILE B 1 165 ? 8.514 10.167 40.018 1.00 127.25 165 ILE B N 1
ATOM 2412 C CA . ILE B 1 165 ? 8.938 9.221 38.986 1.00 121.61 165 ILE B CA 1
ATOM 2413 C C . ILE B 1 165 ? 10.072 8.328 39.476 1.00 115.07 165 ILE B C 1
ATOM 2414 O O . ILE B 1 165 ? 9.976 7.103 39.397 1.00 115.16 165 ILE B O 1
ATOM 2419 N N . ILE B 1 166 ? 11.142 8.953 39.968 1.00 110.67 166 ILE B N 1
ATOM 2420 C CA . ILE B 1 166 ? 12.325 8.233 40.410 1.00 102.45 166 ILE B CA 1
ATOM 2421 C C . ILE B 1 166 ? 12.038 7.356 41.617 1.00 106.87 166 ILE B C 1
ATOM 2422 O O . ILE B 1 166 ? 12.584 6.259 41.730 1.00 100.99 166 ILE B O 1
ATOM 2427 N N . LYS B 1 167 ? 11.169 7.826 42.512 1.00 117.58 167 LYS B N 1
ATOM 2428 C CA . LYS B 1 167 ? 10.725 6.993 43.637 1.00 117.90 167 LYS B CA 1
ATOM 2429 C C . LYS B 1 167 ? 9.982 5.758 43.104 1.00 116.91 167 LYS B C 1
ATOM 2430 O O . LYS B 1 167 ? 10.310 4.620 43.454 1.00 114.36 167 LYS B O 1
ATOM 2436 N N . GLY B 1 168 ? 8.999 5.974 42.237 1.00 111.75 168 GLY B N 1
ATOM 2437 C CA . GLY B 1 168 ? 8.298 4.852 41.645 1.00 114.74 168 GLY B CA 1
ATOM 2438 C C . GLY B 1 168 ? 9.281 3.821 41.121 1.00 107.72 168 GLY B C 1
ATOM 2439 O O . GLY B 1 168 ? 9.367 2.701 41.630 1.00 104.14 168 GLY B O 1
ATOM 2440 N N . ILE B 1 169 ? 10.040 4.226 40.111 1.00 105.53 169 ILE B N 1
ATOM 2441 C CA . ILE B 1 169 ? 11.059 3.390 39.494 1.00 105.41 169 ILE B CA 1
ATOM 2442 C C . ILE B 1 169 ? 11.928 2.671 40.515 1.00 103.47 169 ILE B C 1
ATOM 2443 O O . ILE B 1 169 ? 11.920 1.444 40.590 1.00 102.19 169 ILE B O 1
ATOM 2448 N N . VAL B 1 170 ? 12.661 3.444 41.304 1.00 97.80 170 VAL B N 1
ATOM 2449 C CA . VAL B 1 170 ? 13.712 2.901 42.145 1.00 100.03 170 VAL B CA 1
ATOM 2450 C C . VAL B 1 170 ? 13.198 1.947 43.231 1.00 107.76 170 VAL B C 1
ATOM 2451 O O . VAL B 1 170 ? 13.783 0.886 43.487 1.00 103.36 170 VAL B O 1
ATOM 2455 N N . ILE B 1 171 ? 12.110 2.327 43.885 1.00 109.44 171 ILE B N 1
ATOM 2456 C CA . ILE B 1 171 ? 11.470 1.422 44.816 1.00 103.25 171 ILE B CA 1
ATOM 2457 C C . ILE B 1 171 ? 11.152 0.143 44.069 1.00 111.36 171 ILE B C 1
ATOM 2458 O O . ILE B 1 171 ? 11.316 -0.942 44.612 1.00 114.99 171 ILE B O 1
ATOM 2463 N N . SER B 1 172 ? 10.698 0.271 42.820 1.00 103.63 172 SER B N 1
ATOM 2464 C CA . SER B 1 172 ? 10.279 -0.889 42.057 1.00 86.84 172 SER B CA 1
ATOM 2465 C C . SER B 1 172 ? 11.447 -1.774 41.772 1.00 92.62 172 SER B C 1
ATOM 2466 O O . SER B 1 172 ? 11.366 -2.982 41.935 1.00 95.16 172 SER B O 1
ATOM 2469 N N . ILE B 1 173 ? 12.551 -1.167 41.367 1.00 94.25 173 ILE B N 1
ATOM 2470 C CA . ILE B 1 173 ? 13.751 -1.925 41.076 1.00 96.86 173 ILE B CA 1
ATOM 2471 C C . ILE B 1 173 ? 14.208 -2.679 42.299 1.00 97.13 173 ILE B C 1
ATOM 2472 O O . ILE B 1 173 ? 14.460 -3.883 42.232 1.00 100.44 173 ILE B O 1
ATOM 2477 N N . VAL B 1 174 ? 14.295 -1.968 43.418 1.00 94.02 174 VAL B N 1
ATOM 2478 C CA . VAL B 1 174 ? 14.750 -2.568 44.662 1.00 95.06 174 VAL B CA 1
ATOM 2479 C C . VAL B 1 174 ? 13.833 -3.669 45.154 1.00 101.22 174 VAL B C 1
ATOM 2480 O O . VAL B 1 174 ? 14.290 -4.730 45.586 1.00 106.10 174 VAL B O 1
ATOM 2484 N N . PHE B 1 175 ? 12.535 -3.394 45.100 1.00 101.84 175 PHE B N 1
ATOM 2485 C CA . PHE B 1 175 ? 11.520 -4.338 45.532 1.00 101.01 175 PHE B CA 1
ATOM 2486 C C . PHE B 1 175 ? 11.674 -5.603 44.744 1.00 108.27 175 PHE B C 1
ATOM 2487 O O . PHE B 1 175 ? 11.620 -6.713 45.273 1.00 110.45 175 PHE B O 1
ATOM 2495 N N . ILE B 1 176 ? 11.843 -5.398 43.448 1.00 109.87 176 ILE B N 1
ATOM 2496 C CA . ILE B 1 176 ? 11.874 -6.462 42.474 1.00 108.02 176 ILE B CA 1
ATOM 2497 C C . ILE B 1 176 ? 13.059 -7.361 42.731 1.00 106.50 176 ILE B C 1
ATOM 2498 O O . ILE B 1 176 ? 12.914 -8.573 42.796 1.00 114.35 176 ILE B O 1
ATOM 2503 N N . LEU B 1 177 ? 14.226 -6.763 42.921 1.00 101.35 177 LEU B N 1
ATOM 2504 C CA . LEU B 1 177 ? 15.399 -7.539 43.273 1.00 111.21 177 LEU B CA 1
ATOM 2505 C C . LEU B 1 177 ? 15.148 -8.408 44.506 1.00 125.71 177 LEU B C 1
ATOM 2506 O O . LEU B 1 177 ? 15.342 -9.624 44.458 1.00 139.57 177 LEU B O 1
ATOM 2511 N N . LEU B 1 178 ? 14.705 -7.797 45.605 1.00 123.24 178 LEU B N 1
ATOM 2512 C CA . LEU B 1 178 ? 14.537 -8.549 46.851 1.00 128.55 178 LEU B CA 1
ATOM 2513 C C . LEU B 1 178 ? 13.487 -9.630 46.710 1.00 127.67 178 LEU B C 1
ATOM 2514 O O . LEU B 1 178 ? 13.693 -10.783 47.110 1.00 142.20 178 LEU B O 1
ATOM 2519 N N . TYR B 1 179 ? 12.354 -9.247 46.145 1.00 120.90 179 TYR B N 1
ATOM 2520 C CA . TYR B 1 179 ? 11.260 -10.178 45.979 1.00 137.89 179 TYR B CA 1
ATOM 2521 C C . TYR B 1 179 ? 11.773 -11.386 45.232 1.00 148.80 179 TYR B C 1
ATOM 2522 O O . TYR B 1 179 ? 11.370 -12.513 45.514 1.00 156.09 179 TYR B O 1
ATOM 2531 N N . ARG B 1 180 ? 12.675 -11.144 44.281 1.00 159.89 180 ARG B N 1
ATOM 2532 C CA . ARG B 1 180 ? 13.357 -12.233 43.584 1.00 164.63 180 ARG B CA 1
ATOM 2533 C C . ARG B 1 180 ? 14.073 -13.095 44.609 1.00 171.32 180 ARG B C 1
ATOM 2534 O O . ARG B 1 180 ? 13.766 -14.281 44.757 1.00 182.69 180 ARG B O 1
ATOM 2542 N N . ARG B 1 181 ? 15.016 -12.493 45.331 1.00 161.04 181 ARG B N 1
ATOM 2543 C CA . ARG B 1 181 ? 15.852 -13.250 46.250 1.00 153.69 181 ARG B CA 1
ATOM 2544 C C . ARG B 1 181 ? 15.044 -13.935 47.336 1.00 158.52 181 ARG B C 1
ATOM 2545 O O . ARG B 1 181 ? 15.592 -14.361 48.343 1.00 169.71 181 ARG B O 1
ATOM 2553 N N . LEU B 1 182 ? 13.735 -14.019 47.143 1.00 155.65 182 LEU B N 1
ATOM 2554 C CA . LEU B 1 182 ? 12.916 -14.879 47.983 1.00 159.64 182 LEU B CA 1
ATOM 2555 C C . LEU B 1 182 ? 12.750 -16.295 47.429 1.00 179.69 182 LEU B C 1
ATOM 2556 O O . LEU B 1 182 ? 12.299 -17.194 48.144 1.00 194.44 182 LEU B O 1
ATOM 2561 N N . ALA B 1 183 ? 13.118 -16.492 46.164 1.00 184.70 183 ALA B N 1
ATOM 2562 C CA . ALA B 1 183 ? 13.073 -17.821 45.554 1.00 195.99 183 ALA B CA 1
ATOM 2563 C C . ALA B 1 183 ? 13.941 -18.776 46.355 1.00 210.71 183 ALA B C 1
ATOM 2564 O O . ALA B 1 183 ? 13.542 -19.915 46.612 1.00 223.19 183 ALA B O 1
ATOM 2566 N N . ASN B 1 184 ? 15.106 -18.280 46.775 1.00 205.65 184 ASN B N 1
ATOM 2567 C CA . ASN B 1 184 ? 16.063 -19.041 47.580 1.00 214.51 184 ASN B CA 1
ATOM 2568 C C . ASN B 1 184 ? 15.445 -20.204 48.335 1.00 223.85 184 ASN B C 1
ATOM 2569 O O . ASN B 1 184 ? 15.356 -21.314 47.807 1.00 223.29 184 ASN B O 1
ATOM 2574 N N . PHE B 1 185 ? 15.017 -19.965 49.570 1.00 220.18 185 PHE B N 1
ATOM 2575 C CA . PHE B 1 185 ? 14.314 -21.023 50.279 1.00 228.54 185 PHE B CA 1
ATOM 2576 C C . PHE B 1 185 ? 12.816 -20.769 50.397 1.00 225.23 185 PHE B C 1
ATOM 2577 O O . PHE B 1 185 ? 12.138 -21.412 51.195 1.00 235.02 185 PHE B O 1
ATOM 2585 N N . LEU B 1 186 ? 12.296 -19.839 49.599 1.00 211.97 186 LEU B N 1
ATOM 2586 C CA . LEU B 1 186 ? 10.866 -19.855 49.337 1.00 212.67 186 LEU B CA 1
ATOM 2587 C C . LEU B 1 186 ? 10.582 -21.237 48.747 1.00 229.59 186 LEU B C 1
ATOM 2588 O O . LEU B 1 186 ? 9.486 -21.780 48.905 1.00 231.46 186 LEU B O 1
ATOM 2593 N N . LYS B 1 187 ? 11.593 -21.800 48.076 1.00 236.04 187 LYS B N 1
ATOM 2594 C CA . LYS B 1 187 ? 11.568 -23.193 47.609 1.00 235.45 187 LYS B CA 1
ATOM 2595 C C . LYS B 1 187 ? 12.955 -23.852 47.733 1.00 231.82 187 LYS B C 1
ATOM 2596 O O . LYS B 1 187 ? 13.203 -24.627 48.662 1.00 223.69 187 LYS B O 1
ATOM 2602 N N . ARG B 1 188 ? 13.853 -23.526 46.803 1.00 235.48 188 ARG B N 1
ATOM 2603 C CA . ARG B 1 188 ? 15.223 -24.037 46.812 1.00 228.99 188 ARG B CA 1
ATOM 2604 C C . ARG B 1 188 ? 16.062 -23.373 47.900 1.00 216.38 188 ARG B C 1
ATOM 2605 O O . ARG B 1 188 ? 16.255 -23.931 48.979 1.00 211.46 188 ARG B O 1
#

Secondary structure (DSSP, 8-state):
-HHHHHHHHHHHHHHHHHTTT-----TTS-SS----GGGHHHHHHHTTS-HHHHHHHHHHHHHHHHHHTTT-SSHHHHHHHHHHHHHHHHHHHHSSS-SHHHHHHHHHHHHHHHHHHHHHHHTTTTTHHHH--HHHHHHHHHHHHHHHHHHHHHHHHHHHTTHHHHT-/-HHHHHHHHHHHHHHHHHHTT-----TTS-SS----TTSHHHHHHHTTS-HHHHHHHHHHHHHHHHHHTTT-SSHHHHHHHHHHHHHHHHHHHHTSS-SHHHHHHHHHHHHHHHHHHHHHHHTTTTTHHHH--HHHHHHHHHHHHHHHHHHHHHHHHHHHTTHHHHT-

Nearest PDB structures (foldseek):
  3p5n-assembly1_B  TM=1.006E+00  e=8.510E-24  Staphylococcus aureus subsp. aureus TCH60
  5kc4-assembly1_A  TM=9.210E-01  e=5.693E-08  Thermotoga maritima MSB8
  5kc4-assembly2_E  TM=8.876E-01  e=1.215E-07  Thermotoga maritima MSB8
  5edl-assembly1_A  TM=5.108E-01  e=2.476E+00  Bacillus subtilis
  3p5n-assembly1_B  TM=1.006E+00  e=9.893E-24  Staphylococcus aureus subsp. aureus TCH60

InterPro domains:
  IPR024529 ECF transporter, substrate-specific component [PF12822] (13-179)
  IPR025720 ECF transporter, Riboflavin transporter RibU [PIRSF037778] (9-188)
  IPR025720 ECF transporter, Riboflavin transporter RibU [PTHR38438] (9-188)

Organism: Staphylococcus aureus (strain TCH60) (NCBI:txid548473)

Sequence (336 aa):
QQNKRLITISMLSAIAFVLTFIKFPIPFLPPYLTLDFSDVPSLLATFTFGPVAGIIVALVKNLLNYLFSMGDPVGPFANFLAGASFLLTAYAIYKNKRSTKSLITGLIIATIVMTIVLSILNYFVLLPLYGMKVIIVSGIIPFNIIKGIVISIVFILLYRRLANFLKRQQNKRLITISMLSAIAFVLTFIKFPIPFLPPYLTLDFSDVPSLLATFTFGPVAGIIVALVKNLLNYLFSMGDPVGPFANFLAGASFLLTAYAIYKNKRSTKSLITGLIIATIVMTIVLSILNYFVLLPLYGMKVIIVSGIIPFNIIKGIVISIVFILLYRRLANFLKR